Protein AF-A0A5N7BUP3-F1 (afdb_monomer)

Secondary structure (DSSP, 8-state):
-TTHHHHHHHHHHHHTS-GGGS--TT--S-SSTTHHHHHHHHHHHHHHHHHHHHHHHHHH-GGGHHHHHHHHHHHHHHHHHHHHHHTTSTTSHHHHHHHHHHHHHHHHHHHHHHHHHHHTTTPPPS-SS-HHHHHHHHHHHHHHHHTS---SSHHHHHHHHHHHHHHHHHHHHHSS-SS--------------------------------S---------SS--

Nearest PDB structures (foldseek):
  2pft-assembly1_A  TM=3.703E-01  e=2.394E+00  Mus musculus
  7mfd-assembly1_C  TM=3.164E-01  e=4.404E+00  Homo sapiens
  6mrt-assembly1_A  TM=2.745E-01  e=9.774E+00  Escherichia coli K-12
  5sv0-assembly2_J  TM=2.013E-01  e=7.731E+00  Escherichia coli DH1

Sequence (225 aa):
MLVELPYQECKSLWDKVPCQFHYSKQSRVPVRPNQPIISLIIHLEYFYTRIQVERIRCREMPEVMTDLLDSAMQIISAVTDYTKLREQEASIRKPYTWIFSFYAVPAAGVVATELHRCTLPNVLLPCSTPRCKIIRELSLLVSWFEGASPSTSDTYQVCVEATQAMTSLLDETLDYPLDGQITNGNGGARIEFPIRYSHGSGPNIQEKLPSVAGFEAREEFLDMA

Structure (mmCIF, N/CA/C/O backbone):
data_AF-A0A5N7BUP3-F1
#
_entry.id   AF-A0A5N7BUP3-F1
#
loop_
_atom_site.group_PDB
_atom_site.id
_atom_site.type_symbol
_atom_site.label_atom_id
_atom_site.label_alt_id
_atom_site.label_comp_id
_atom_site.label_asym_id
_atom_site.label_entity_id
_atom_site.label_seq_id
_atom_site.pdbx_PDB_ins_code
_atom_site.Cartn_x
_atom_site.Cartn_y
_atom_site.Cartn_z
_atom_site.occupancy
_atom_site.B_iso_or_equiv
_atom_site.auth_seq_id
_atom_site.auth_comp_id
_atom_site.auth_asym_id
_atom_site.auth_atom_id
_atom_site.pdbx_PDB_model_num
ATOM 1 N N . MET A 1 1 ? -21.249 14.920 -10.412 1.00 54.28 1 MET A N 1
ATOM 2 C CA . MET A 1 1 ? -21.374 14.527 -11.849 1.00 54.28 1 MET A CA 1
ATOM 3 C C . MET A 1 1 ? -20.104 14.816 -12.656 1.00 54.28 1 MET A C 1
ATOM 5 O O . MET A 1 1 ? -19.822 14.075 -13.587 1.00 54.28 1 MET A O 1
ATOM 9 N N . LEU A 1 2 ? -19.311 15.840 -12.305 1.00 62.50 2 LEU A N 1
ATOM 10 C CA . LEU A 1 2 ? -18.102 16.229 -13.053 1.00 62.50 2 LEU A CA 1
ATOM 11 C C . LEU A 1 2 ? -16.956 15.194 -13.012 1.00 62.50 2 LEU A C 1
ATOM 13 O O . LEU A 1 2 ? -16.098 15.215 -13.887 1.00 62.50 2 LEU A O 1
ATOM 17 N N . VAL A 1 3 ? -16.954 14.266 -12.048 1.00 70.56 3 VAL A N 1
ATOM 18 C CA . VAL A 1 3 ? -15.850 13.305 -11.833 1.00 70.56 3 VAL A CA 1
ATOM 19 C C . VAL A 1 3 ? -16.137 11.906 -12.411 1.00 70.56 3 VAL A C 1
ATOM 21 O O . VAL A 1 3 ? -15.260 11.047 -12.429 1.00 70.56 3 VAL A O 1
ATOM 24 N N . GLU A 1 4 ? -17.344 11.658 -12.928 1.00 77.56 4 GLU A N 1
ATOM 25 C CA . GLU A 1 4 ? -17.719 10.322 -13.420 1.00 77.56 4 GLU A CA 1
ATOM 26 C C . GLU A 1 4 ? -17.056 9.990 -14.767 1.00 77.56 4 GLU A C 1
ATOM 28 O O . GLU A 1 4 ? -16.607 8.866 -14.970 1.00 77.56 4 GLU A O 1
ATOM 33 N N . LEU A 1 5 ? -16.909 10.975 -15.661 1.00 79.94 5 LEU A N 1
ATOM 34 C CA . LEU A 1 5 ? -16.241 10.784 -16.956 1.00 79.94 5 LEU A CA 1
ATOM 35 C C . LEU A 1 5 ? -14.746 10.419 -16.804 1.00 79.94 5 LEU A C 1
ATOM 37 O O . LEU A 1 5 ? -14.362 9.366 -17.315 1.00 79.94 5 LEU A O 1
ATOM 41 N N . PRO A 1 6 ? -13.920 11.180 -16.048 1.00 81.06 6 PRO A N 1
ATOM 42 C CA . PRO A 1 6 ? -12.533 10.792 -15.772 1.00 81.06 6 PRO A CA 1
ATOM 43 C C . PRO A 1 6 ? -12.399 9.419 -15.104 1.00 81.06 6 PRO A C 1
ATOM 45 O O . PRO A 1 6 ? -11.434 8.698 -15.344 1.00 81.06 6 PRO A O 1
ATOM 48 N N . TYR A 1 7 ? -13.366 9.033 -14.267 1.00 83.25 7 TYR A N 1
ATOM 49 C CA . TYR A 1 7 ? -13.357 7.742 -13.583 1.00 83.25 7 TYR A CA 1
ATOM 50 C C . TYR A 1 7 ? -13.598 6.562 -14.526 1.00 83.25 7 TYR A C 1
ATOM 52 O O . TYR A 1 7 ? -12.873 5.567 -14.462 1.00 83.25 7 TYR A O 1
ATOM 60 N N . GLN A 1 8 ? -14.581 6.672 -15.422 1.00 86.69 8 GLN A N 1
ATOM 61 C CA . GLN A 1 8 ? -14.842 5.636 -16.423 1.00 86.69 8 GLN A CA 1
ATOM 62 C C . GLN A 1 8 ? -13.688 5.519 -17.421 1.00 86.69 8 GLN A C 1
ATOM 64 O O . GLN A 1 8 ? -13.272 4.410 -17.761 1.00 86.69 8 GLN A O 1
ATOM 69 N N . GLU A 1 9 ? -13.116 6.651 -17.837 1.00 86.06 9 GLU A N 1
ATOM 70 C CA . GLU A 1 9 ? -11.930 6.650 -18.687 1.00 86.06 9 GLU A CA 1
ATOM 71 C C . GLU A 1 9 ? -10.750 5.974 -17.982 1.00 86.06 9 GLU A C 1
ATOM 73 O O . GLU A 1 9 ? -10.168 5.048 -18.549 1.00 86.06 9 GLU A O 1
ATOM 78 N N . CYS A 1 10 ? -10.474 6.343 -16.725 1.00 86.00 10 CYS A N 1
ATOM 79 C CA . CYS A 1 10 ? -9.452 5.709 -15.896 1.00 86.00 10 CYS A CA 1
ATOM 80 C C . CYS A 1 10 ? -9.660 4.193 -15.816 1.00 86.00 10 CYS A C 1
ATOM 82 O O . CYS A 1 10 ? -8.727 3.445 -16.091 1.00 86.00 10 CYS A O 1
ATOM 84 N N . LYS A 1 11 ? -10.881 3.713 -15.544 1.00 86.44 11 LYS A N 1
ATOM 85 C CA . LYS A 1 11 ? -11.177 2.272 -15.536 1.00 86.44 11 LYS A CA 1
ATOM 86 C C . LYS A 1 11 ? -10.844 1.598 -16.868 1.00 86.44 11 LYS A C 1
ATOM 88 O O . LYS A 1 11 ? -10.190 0.559 -16.854 1.00 86.44 11 LYS A O 1
ATOM 93 N N . SER A 1 12 ? -11.208 2.224 -17.988 1.00 89.06 12 SER A N 1
ATOM 94 C CA . SER A 1 12 ? -10.957 1.686 -19.333 1.00 89.06 12 SER A CA 1
ATOM 95 C C . SER A 1 12 ? -9.474 1.613 -19.716 1.00 89.06 12 SER A C 1
ATOM 97 O O . SER A 1 12 ? -9.118 0.872 -20.632 1.00 89.06 12 SER A O 1
ATOM 99 N N . LEU A 1 13 ? -8.595 2.380 -19.055 1.00 87.56 13 LEU A N 1
ATOM 100 C CA . LEU A 1 13 ? -7.162 2.375 -19.368 1.00 87.56 13 LEU A CA 1
ATOM 101 C C . LEU A 1 13 ? -6.537 1.004 -19.130 1.00 87.56 13 LEU A C 1
ATOM 103 O O . LEU A 1 13 ? -5.685 0.593 -19.913 1.00 87.56 13 LEU A O 1
ATOM 107 N N . TRP A 1 14 ? -6.978 0.284 -18.096 1.00 88.69 14 TRP A N 1
ATOM 108 C CA . TRP A 1 14 ? -6.430 -1.036 -17.790 1.00 88.69 14 TRP A CA 1
ATOM 109 C C . TRP A 1 14 ? -6.709 -2.048 -18.897 1.00 88.69 14 TRP A C 1
ATOM 111 O O . TRP A 1 14 ? -5.821 -2.805 -19.266 1.00 88.69 14 TRP A O 1
ATOM 121 N N . ASP A 1 15 ? -7.894 -1.996 -19.506 1.00 88.81 15 ASP A N 1
ATOM 122 C CA . ASP A 1 15 ? -8.266 -2.896 -20.605 1.00 88.81 15 ASP A CA 1
ATOM 123 C C . ASP A 1 15 ? -7.434 -2.656 -21.876 1.00 88.81 15 ASP A C 1
ATOM 125 O O . ASP A 1 15 ? -7.343 -3.527 -22.743 1.00 88.81 15 ASP A O 1
ATOM 129 N N . LYS A 1 16 ? -6.809 -1.477 -21.994 1.00 89.25 16 LYS A N 1
ATOM 130 C CA . LYS A 1 16 ? -5.897 -1.129 -23.093 1.00 89.25 16 LYS A CA 1
ATOM 131 C C . LYS A 1 16 ? -4.463 -1.599 -22.834 1.00 89.25 16 LYS A C 1
ATOM 133 O O . LYS A 1 16 ? -3.658 -1.604 -23.767 1.00 89.25 16 LYS A O 1
ATOM 138 N N . VAL A 1 17 ? -4.122 -1.979 -21.600 1.00 86.00 17 VAL A N 1
ATOM 139 C CA . VAL A 1 17 ? -2.793 -2.499 -21.268 1.00 86.00 17 VAL A CA 1
ATOM 140 C C . VAL A 1 17 ? -2.662 -3.916 -21.842 1.00 86.00 17 VAL A C 1
ATOM 142 O O . VAL A 1 17 ? -3.522 -4.767 -21.615 1.00 86.00 17 VAL A O 1
ATOM 145 N N . PRO A 1 18 ? -1.592 -4.222 -22.597 1.00 86.00 18 PRO A N 1
ATOM 146 C CA . PRO A 1 18 ? -1.382 -5.574 -23.098 1.00 86.00 18 PRO A CA 1
ATOM 147 C C . PRO A 1 18 ? -1.263 -6.591 -21.956 1.00 86.00 18 PRO A C 1
ATOM 149 O O . PRO A 1 18 ? -0.561 -6.355 -20.971 1.00 86.00 18 PRO A O 1
ATOM 152 N N . CYS A 1 19 ? -1.877 -7.767 -22.115 1.00 83.88 19 CYS A N 1
ATOM 153 C CA . CYS A 1 19 ? -1.964 -8.771 -21.051 1.00 83.88 19 CYS A CA 1
ATOM 154 C C . CYS A 1 19 ? -0.597 -9.248 -20.525 1.00 83.88 19 CYS A C 1
ATOM 156 O O . CYS A 1 19 ? -0.501 -9.643 -19.365 1.00 83.88 19 CYS A O 1
ATOM 158 N N . GLN A 1 20 ? 0.477 -9.164 -21.323 1.00 80.81 20 GLN A N 1
ATOM 159 C CA . GLN A 1 20 ? 1.838 -9.478 -20.871 1.00 80.81 20 GLN A CA 1
ATOM 160 C C . GLN A 1 20 ? 2.387 -8.524 -19.794 1.00 80.81 20 GLN A C 1
ATOM 162 O O . GLN A 1 20 ? 3.392 -8.845 -19.159 1.00 80.81 20 GLN A O 1
ATOM 167 N N . PHE A 1 21 ? 1.761 -7.360 -19.605 1.00 81.75 21 PHE A N 1
ATOM 168 C CA . PHE A 1 21 ? 2.106 -6.373 -18.579 1.00 81.75 21 PHE A CA 1
ATOM 169 C C . PHE A 1 21 ? 1.135 -6.375 -17.397 1.00 81.75 21 PHE A C 1
ATOM 171 O O . PHE A 1 21 ? 1.338 -5.633 -16.437 1.00 81.75 21 PHE A O 1
ATOM 178 N N . HIS A 1 22 ? 0.101 -7.219 -17.424 1.00 85.88 22 HIS A N 1
ATOM 179 C CA . HIS A 1 22 ? -0.757 -7.395 -16.263 1.00 85.88 22 HIS A CA 1
ATOM 180 C C . HIS A 1 22 ? 0.023 -8.109 -15.164 1.00 85.88 22 HIS A C 1
ATOM 182 O O . HIS A 1 22 ? 0.438 -9.262 -15.308 1.00 85.88 22 HIS A O 1
ATOM 188 N N . TYR A 1 23 ? 0.213 -7.412 -14.047 1.00 84.75 23 TYR A N 1
ATOM 189 C CA . TYR A 1 23 ? 0.851 -7.983 -12.874 1.00 84.75 23 TYR A CA 1
ATOM 190 C C . TYR A 1 23 ? 0.078 -9.217 -12.383 1.00 84.75 23 TYR A C 1
ATOM 192 O O . TYR A 1 23 ? -1.136 -9.174 -12.178 1.00 84.75 23 TYR A O 1
ATOM 200 N N . SER A 1 24 ? 0.790 -10.328 -12.190 1.00 79.75 24 SER A N 1
ATOM 201 C CA . SER A 1 24 ? 0.237 -11.577 -11.670 1.00 79.75 24 SER A CA 1
ATOM 202 C C . SER A 1 24 ? 1.164 -12.166 -10.618 1.00 79.75 24 SER A C 1
ATOM 204 O O . SER A 1 24 ? 2.354 -12.372 -10.866 1.00 79.75 24 SER A O 1
ATOM 206 N N . LYS A 1 25 ? 0.584 -12.518 -9.465 1.00 68.56 25 LYS A N 1
ATOM 207 C CA . LYS A 1 25 ? 1.272 -13.150 -8.326 1.00 68.56 25 LYS A CA 1
ATOM 208 C C . LYS A 1 25 ? 1.952 -14.474 -8.698 1.00 68.56 25 LYS A C 1
ATOM 210 O O . LYS A 1 25 ? 2.895 -14.891 -8.040 1.00 68.56 25 LYS A O 1
ATOM 215 N N . GLN A 1 26 ? 1.453 -15.145 -9.739 1.00 57.22 26 GLN A N 1
ATOM 216 C CA . GLN A 1 26 ? 1.858 -16.491 -10.157 1.00 57.22 26 GLN A CA 1
ATOM 217 C C . GLN A 1 26 ? 2.586 -16.504 -11.504 1.00 57.22 26 GLN A C 1
ATOM 219 O O . GLN A 1 26 ? 2.552 -17.518 -12.206 1.00 57.22 26 GLN A O 1
ATOM 224 N N . SER A 1 27 ? 3.194 -15.391 -11.932 1.00 53.56 27 SER A N 1
ATOM 225 C CA . SER A 1 27 ? 3.808 -15.384 -13.259 1.00 53.56 27 SER A CA 1
ATOM 226 C C . SER A 1 27 ? 4.913 -16.446 -13.344 1.00 53.56 27 SER A C 1
ATOM 228 O O . SER A 1 27 ? 5.902 -16.424 -12.611 1.00 53.56 27 SER A O 1
ATOM 230 N N . ARG A 1 28 ? 4.649 -17.417 -14.225 1.00 54.75 28 ARG A N 1
ATOM 231 C CA . ARG A 1 28 ? 5.545 -18.458 -14.732 1.00 54.75 28 ARG A CA 1
ATOM 232 C C . ARG A 1 28 ? 6.924 -17.870 -15.017 1.00 54.75 28 ARG A C 1
ATOM 234 O O . ARG A 1 28 ? 7.005 -16.681 -15.315 1.00 54.75 28 ARG A O 1
ATOM 241 N N . VAL A 1 29 ? 7.956 -18.724 -14.977 1.00 57.88 29 VAL A N 1
ATOM 242 C CA . VAL A 1 29 ? 9.361 -18.404 -15.305 1.00 57.88 29 VAL A CA 1
ATOM 243 C C . VAL A 1 29 ? 9.41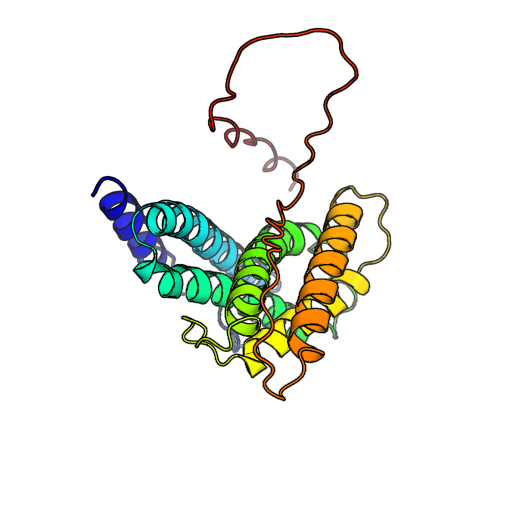8 -17.228 -16.286 1.00 57.88 29 VAL A C 1
ATOM 245 O O . VAL A 1 29 ? 8.967 -17.374 -17.428 1.00 57.88 29 VAL A O 1
ATOM 248 N N . PRO A 1 30 ? 9.848 -16.041 -15.828 1.00 59.75 30 PRO A N 1
ATOM 249 C CA . PRO A 1 30 ? 9.680 -14.837 -16.611 1.00 59.75 30 PRO A CA 1
ATOM 250 C C . PRO A 1 30 ? 10.508 -14.955 -17.888 1.00 59.75 30 PRO A C 1
ATOM 252 O O . PRO A 1 30 ? 11.684 -15.305 -17.848 1.00 59.75 30 PRO A O 1
ATOM 255 N N . VAL A 1 31 ? 9.896 -14.629 -19.031 1.00 61.47 31 VAL A N 1
ATOM 256 C CA . VAL A 1 31 ? 10.575 -14.653 -20.341 1.00 61.47 31 VAL A CA 1
ATOM 257 C C . VAL A 1 31 ? 11.788 -13.713 -20.343 1.00 61.47 31 VAL A C 1
ATOM 259 O O . VAL A 1 31 ? 12.757 -13.946 -21.060 1.00 61.47 31 VAL A O 1
ATOM 262 N N . ARG A 1 32 ? 11.748 -12.653 -19.519 1.00 68.62 32 ARG A N 1
ATOM 263 C CA . ARG A 1 32 ? 12.854 -11.715 -19.298 1.00 68.62 32 ARG A CA 1
ATOM 264 C C . ARG A 1 32 ? 13.023 -11.385 -17.810 1.00 68.62 32 ARG A C 1
ATOM 266 O O . ARG A 1 32 ? 12.006 -11.156 -17.154 1.00 68.62 32 ARG A O 1
ATOM 273 N N . PRO A 1 33 ? 14.261 -11.241 -17.295 1.00 70.81 33 PRO A N 1
ATOM 274 C CA . PRO A 1 33 ? 14.526 -10.972 -15.874 1.00 70.81 33 PRO A CA 1
ATOM 275 C C . PRO A 1 33 ? 13.771 -9.761 -15.297 1.00 70.81 33 PRO A C 1
ATOM 277 O O . PRO A 1 33 ? 13.290 -9.811 -14.168 1.00 70.81 33 PRO A O 1
ATOM 280 N N . ASN A 1 34 ? 13.593 -8.705 -16.102 1.00 76.50 34 ASN A N 1
ATOM 281 C CA . ASN A 1 34 ? 12.978 -7.439 -15.677 1.00 76.50 34 ASN A CA 1
ATOM 282 C C . ASN A 1 34 ? 11.457 -7.377 -15.911 1.00 76.50 34 ASN A C 1
ATOM 284 O O . ASN A 1 34 ? 10.810 -6.410 -15.516 1.00 76.50 34 ASN A O 1
ATOM 288 N N . GLN A 1 35 ? 10.855 -8.387 -16.546 1.00 80.12 35 GLN A N 1
ATOM 289 C CA . GLN A 1 35 ? 9.415 -8.378 -16.835 1.00 80.12 35 GLN A CA 1
ATOM 290 C C . GLN A 1 35 ? 8.543 -8.226 -15.569 1.00 80.12 35 GLN A C 1
ATOM 292 O O . GLN A 1 35 ? 7.570 -7.466 -15.622 1.00 80.12 35 GLN A O 1
ATOM 297 N N . PRO A 1 36 ? 8.866 -8.873 -14.425 1.00 82.25 36 PRO A N 1
ATOM 298 C CA . PRO A 1 36 ? 8.054 -8.749 -13.216 1.00 82.25 36 PRO A CA 1
ATOM 299 C C . PRO A 1 36 ? 8.027 -7.330 -12.637 1.00 82.25 36 PRO A C 1
ATOM 301 O O . PRO A 1 36 ? 6.958 -6.869 -12.246 1.00 82.25 36 PRO A O 1
ATOM 304 N N . ILE A 1 37 ? 9.166 -6.623 -12.614 1.00 84.31 37 ILE A N 1
ATOM 305 C CA . ILE A 1 37 ? 9.226 -5.254 -12.077 1.00 84.31 37 ILE A CA 1
ATOM 306 C C . ILE A 1 37 ? 8.518 -4.258 -12.997 1.00 84.31 37 ILE A C 1
ATOM 308 O O . ILE A 1 37 ? 7.786 -3.406 -12.513 1.00 84.31 37 ILE A O 1
ATOM 312 N N . ILE A 1 38 ? 8.650 -4.409 -14.319 1.00 87.81 38 ILE A N 1
ATOM 313 C CA . ILE A 1 38 ? 7.946 -3.555 -15.290 1.00 87.81 38 ILE A CA 1
ATOM 314 C C . ILE A 1 38 ? 6.429 -3.723 -15.144 1.00 87.81 38 ILE A C 1
ATOM 316 O O . ILE A 1 38 ? 5.700 -2.740 -15.055 1.00 87.81 38 ILE A O 1
ATOM 320 N N . SER A 1 39 ? 5.957 -4.971 -15.067 1.00 88.75 39 SER A N 1
ATOM 321 C CA . SER A 1 39 ? 4.526 -5.266 -14.901 1.00 88.75 39 SER A CA 1
ATOM 322 C C . SER A 1 39 ? 3.998 -4.746 -13.562 1.00 88.75 39 SER A C 1
ATOM 324 O O . SER A 1 39 ? 2.877 -4.248 -13.493 1.00 88.75 39 SER A O 1
ATOM 326 N N . LEU A 1 40 ? 4.814 -4.819 -12.503 1.00 90.12 40 LEU A N 1
ATOM 327 C CA . LEU A 1 40 ? 4.483 -4.224 -11.214 1.00 90.12 40 LEU A CA 1
ATOM 328 C C . LEU A 1 40 ? 4.353 -2.703 -11.325 1.00 90.12 40 LEU A C 1
ATOM 330 O O . LEU A 1 40 ? 3.323 -2.180 -10.935 1.00 90.12 40 LEU A O 1
ATOM 334 N N . ILE A 1 41 ? 5.337 -1.996 -11.887 1.00 90.81 41 ILE A N 1
ATOM 335 C CA . ILE A 1 41 ? 5.297 -0.528 -12.004 1.00 90.81 41 ILE A CA 1
ATOM 336 C C . ILE A 1 41 ? 4.055 -0.070 -12.780 1.00 90.81 41 ILE A C 1
ATOM 338 O O . ILE A 1 41 ? 3.352 0.819 -12.314 1.00 90.81 41 ILE A O 1
ATOM 342 N N . ILE A 1 42 ? 3.726 -0.718 -13.902 1.00 92.12 42 ILE A N 1
ATOM 343 C CA . ILE A 1 42 ? 2.514 -0.402 -14.683 1.00 92.12 42 ILE A CA 1
ATOM 344 C C . ILE A 1 42 ? 1.246 -0.594 -13.838 1.00 92.12 42 ILE A C 1
ATOM 346 O O . ILE A 1 42 ? 0.332 0.228 -13.877 1.00 92.12 42 ILE A O 1
ATOM 350 N N . HIS A 1 43 ? 1.192 -1.668 -13.049 1.00 92.94 43 HIS A N 1
ATOM 351 C CA . HIS A 1 43 ? 0.082 -1.928 -12.138 1.00 92.94 43 HIS A CA 1
ATOM 352 C C . HIS A 1 43 ? -0.023 -0.865 -11.036 1.00 92.94 43 HIS A C 1
ATOM 354 O O . HIS A 1 43 ? -1.120 -0.385 -10.751 1.00 92.94 43 HIS A O 1
ATOM 360 N N . LEU A 1 44 ? 1.108 -0.473 -10.443 1.00 94.06 44 LEU A N 1
ATOM 361 C CA . LEU A 1 44 ? 1.165 0.562 -9.413 1.00 94.06 44 LEU A CA 1
ATOM 362 C C . LEU A 1 44 ? 0.715 1.918 -9.958 1.00 94.06 44 LEU A C 1
ATOM 364 O O . LEU A 1 44 ? -0.129 2.555 -9.339 1.00 94.06 44 LEU A O 1
ATOM 368 N N . GLU A 1 45 ? 1.201 2.317 -11.132 1.00 93.06 45 GLU A N 1
ATOM 369 C CA . GLU A 1 45 ? 0.842 3.584 -11.777 1.00 93.06 45 GLU A CA 1
ATOM 370 C C . GLU A 1 45 ? -0.661 3.667 -12.073 1.00 93.06 45 GLU A C 1
ATOM 372 O O . GLU A 1 45 ? -1.321 4.668 -11.773 1.00 93.06 45 GLU A O 1
ATOM 377 N N . TYR A 1 46 ? -1.230 2.575 -12.593 1.00 93.62 46 TYR A N 1
ATOM 378 C CA . TYR A 1 46 ? -2.661 2.481 -12.861 1.00 93.62 46 TYR A CA 1
ATOM 379 C C . TYR A 1 46 ? -3.492 2.651 -11.584 1.00 93.62 46 TYR A C 1
ATOM 381 O O . TYR A 1 46 ? -4.373 3.514 -11.519 1.00 93.62 46 TYR A O 1
ATOM 389 N N . PHE A 1 47 ? -3.214 1.850 -10.550 1.00 93.94 47 PHE A N 1
ATOM 390 C CA . PHE A 1 47 ? -3.985 1.919 -9.311 1.00 93.94 47 PHE A CA 1
ATOM 391 C C . PHE A 1 47 ? -3.742 3.219 -8.548 1.00 93.94 47 PHE A C 1
ATOM 393 O O . PHE A 1 47 ? -4.660 3.720 -7.905 1.00 93.94 47 PHE A O 1
ATOM 400 N N . TYR A 1 48 ? -2.552 3.809 -8.649 1.00 92.69 48 TYR A N 1
ATOM 401 C CA . TYR A 1 48 ? -2.258 5.095 -8.031 1.00 92.69 48 TYR A CA 1
ATOM 402 C C . TYR A 1 48 ? -3.070 6.214 -8.676 1.00 92.69 48 TYR A C 1
ATOM 404 O O . TYR A 1 48 ? -3.748 6.962 -7.972 1.00 92.69 48 TYR A O 1
ATOM 412 N N . THR A 1 49 ? -3.097 6.267 -10.010 1.00 92.19 49 THR A N 1
ATOM 413 C CA . THR A 1 49 ? -3.977 7.174 -10.763 1.00 92.19 49 THR A CA 1
ATOM 414 C C . THR A 1 49 ? -5.431 6.997 -10.330 1.00 92.19 49 THR A C 1
ATOM 416 O O . THR A 1 49 ? -6.131 7.968 -10.031 1.00 92.19 49 THR A O 1
ATOM 419 N N . ARG A 1 50 ? -5.877 5.743 -10.217 1.00 91.06 50 ARG A N 1
ATOM 420 C CA . ARG A 1 50 ? -7.239 5.411 -9.804 1.00 91.06 50 ARG A CA 1
ATOM 421 C C . ARG A 1 50 ? -7.563 5.887 -8.383 1.00 91.06 50 ARG A C 1
ATOM 423 O O . ARG A 1 50 ? -8.612 6.495 -8.192 1.00 91.06 50 ARG A O 1
ATOM 430 N N . ILE A 1 51 ? -6.650 5.713 -7.426 1.00 90.94 51 ILE A N 1
ATOM 431 C CA . ILE A 1 51 ? -6.770 6.235 -6.053 1.00 90.94 51 ILE A CA 1
ATOM 432 C C . ILE A 1 51 ? -6.938 7.757 -6.054 1.00 90.94 51 ILE A C 1
ATOM 434 O O . ILE A 1 51 ? -7.748 8.274 -5.285 1.00 90.94 51 ILE A O 1
ATOM 438 N N . GLN A 1 52 ? -6.215 8.491 -6.907 1.00 90.00 52 GLN A N 1
ATOM 439 C CA . GLN A 1 52 ? -6.366 9.949 -6.983 1.00 90.00 52 GLN A CA 1
ATOM 440 C C . GLN A 1 52 ? -7.764 10.349 -7.465 1.00 90.00 52 GLN A C 1
ATOM 442 O O . GLN A 1 52 ? -8.405 11.207 -6.854 1.00 90.00 52 GLN A O 1
ATOM 447 N N . VAL A 1 53 ? -8.275 9.694 -8.511 1.00 90.25 53 VAL A N 1
ATOM 448 C CA . VAL A 1 53 ? -9.631 9.955 -9.022 1.00 90.25 53 VAL A CA 1
ATOM 449 C C . VAL A 1 53 ? -10.696 9.557 -7.994 1.00 90.25 53 VAL A C 1
ATOM 451 O O . VAL A 1 53 ? -11.623 10.324 -7.733 1.00 90.25 53 VAL A O 1
ATOM 454 N N . GLU A 1 54 ? -10.555 8.396 -7.353 1.00 89.62 54 GLU A N 1
ATOM 455 C CA . GLU A 1 54 ? -11.477 7.917 -6.317 1.00 89.62 54 GLU A CA 1
ATOM 456 C C . GLU A 1 54 ? -11.473 8.828 -5.085 1.00 89.62 54 GLU A C 1
ATOM 458 O O . GLU A 1 54 ? -12.539 9.145 -4.566 1.00 89.62 54 GLU A O 1
ATOM 463 N N . ARG A 1 55 ? -10.318 9.368 -4.675 1.00 86.94 55 ARG A N 1
ATOM 464 C CA . ARG A 1 55 ? -10.234 10.378 -3.607 1.00 86.94 55 ARG A CA 1
ATOM 465 C C . ARG A 1 55 ? -11.030 11.638 -3.919 1.00 86.94 55 ARG A C 1
ATOM 467 O O . ARG A 1 55 ? -11.646 12.195 -3.012 1.00 86.94 55 ARG A O 1
ATOM 474 N N . ILE A 1 56 ? -11.009 12.102 -5.168 1.00 88.56 56 ILE A N 1
ATOM 475 C CA . ILE A 1 56 ? -11.805 13.262 -5.587 1.00 88.56 56 ILE A CA 1
ATOM 476 C C . ILE A 1 56 ? -13.299 12.916 -5.502 1.00 88.56 56 ILE A C 1
ATOM 478 O O .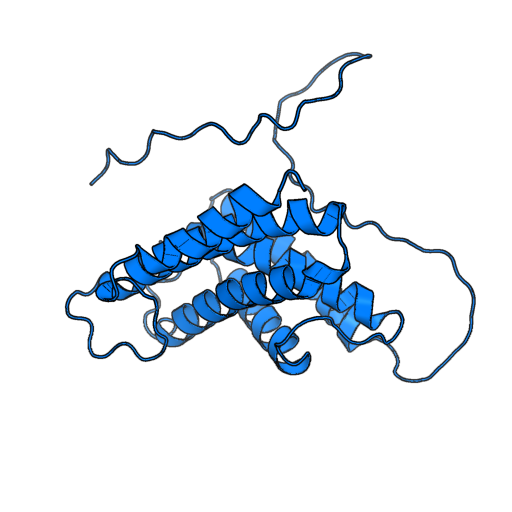 ILE A 1 56 ? -14.065 13.704 -4.952 1.00 88.56 56 ILE A O 1
ATOM 482 N N . ARG A 1 57 ? -13.704 11.718 -5.945 1.00 85.81 57 ARG A N 1
ATOM 483 C CA . ARG A 1 57 ? -15.100 11.242 -5.859 1.00 85.81 57 ARG A CA 1
ATOM 484 C C . ARG A 1 57 ? -15.585 11.091 -4.418 1.00 85.81 57 ARG A C 1
ATOM 486 O O . ARG A 1 57 ? -16.678 11.552 -4.109 1.00 85.81 57 ARG A O 1
ATOM 493 N N . CYS A 1 58 ? -14.766 10.541 -3.520 1.00 86.75 58 CYS A N 1
ATOM 494 C CA . CYS A 1 58 ? -15.113 10.364 -2.105 1.00 86.75 58 CYS A CA 1
ATOM 495 C C . CYS A 1 58 ? -15.425 11.684 -1.384 1.00 86.75 58 CYS A C 1
ATOM 497 O O . CYS A 1 58 ? -16.125 11.669 -0.375 1.00 86.75 58 CYS A O 1
ATOM 499 N N . ARG A 1 59 ? -14.921 12.828 -1.876 1.00 83.81 59 ARG A N 1
ATOM 500 C CA . ARG A 1 59 ? -15.266 14.149 -1.316 1.00 83.81 59 ARG A CA 1
ATOM 501 C C . ARG A 1 59 ? -16.719 14.534 -1.585 1.00 83.81 59 ARG A C 1
ATOM 503 O O . ARG A 1 59 ? -17.300 15.253 -0.781 1.00 83.81 59 ARG A O 1
ATOM 510 N N . GLU A 1 60 ? -17.278 14.083 -2.706 1.00 81.94 60 GLU A N 1
ATOM 511 C CA . GLU A 1 60 ? -18.675 14.323 -3.083 1.00 81.94 60 GLU A CA 1
ATOM 512 C C . GLU A 1 60 ? -19.595 13.194 -2.590 1.00 81.94 60 GLU A C 1
ATOM 514 O O . GLU A 1 60 ? -20.746 13.449 -2.250 1.00 81.94 60 GLU A O 1
ATOM 519 N N . MET A 1 61 ? -19.083 11.959 -2.558 1.00 83.81 61 MET A N 1
ATOM 520 C CA . MET A 1 61 ? -19.851 10.722 -2.392 1.00 83.81 61 MET A CA 1
ATOM 521 C C . MET A 1 61 ? -19.109 9.748 -1.457 1.00 83.81 61 MET A C 1
ATOM 523 O O . MET A 1 61 ? -18.343 8.908 -1.935 1.00 83.81 61 MET A O 1
ATOM 527 N N . PRO A 1 62 ? -19.276 9.837 -0.124 1.00 79.88 62 PRO A N 1
ATOM 528 C CA . PRO A 1 62 ? -18.589 8.959 0.832 1.00 79.88 62 PRO A CA 1
ATOM 529 C C . PRO A 1 62 ? -18.846 7.457 0.618 1.00 79.88 62 PRO A C 1
ATOM 531 O O . PRO A 1 62 ? -18.026 6.626 1.002 1.00 79.88 62 PRO A O 1
ATOM 534 N N . GLU A 1 63 ? -19.956 7.091 -0.023 1.00 82.19 63 GLU A N 1
ATOM 535 C CA . GLU A 1 63 ? -20.333 5.719 -0.371 1.00 82.19 63 GLU A CA 1
ATOM 536 C C . GLU A 1 63 ? -19.340 5.020 -1.314 1.00 82.19 63 GLU A C 1
ATOM 538 O O . GLU A 1 63 ? -19.272 3.790 -1.329 1.00 82.19 63 GLU A O 1
ATOM 543 N N . VAL A 1 64 ? -18.523 5.779 -2.055 1.00 85.12 64 VAL A N 1
ATOM 544 C CA . VAL A 1 64 ? -17.491 5.226 -2.950 1.00 85.12 64 VAL A CA 1
ATOM 545 C C . VAL A 1 64 ? -16.168 4.922 -2.233 1.00 85.12 64 VAL A C 1
ATOM 547 O O . VAL A 1 64 ? -15.208 4.501 -2.875 1.00 85.12 64 VAL A O 1
ATOM 550 N N . MET A 1 65 ? -16.110 5.077 -0.901 1.00 90.12 65 MET A N 1
ATOM 551 C CA . MET A 1 65 ? -14.933 4.733 -0.087 1.00 90.12 65 MET A CA 1
ATOM 552 C C . MET A 1 65 ? -14.473 3.288 -0.313 1.00 90.12 65 MET A C 1
ATOM 554 O O . MET A 1 65 ? -13.274 3.023 -0.312 1.00 90.12 65 MET A O 1
ATOM 558 N N . THR A 1 66 ? -15.406 2.371 -0.576 1.00 92.75 66 THR A N 1
ATOM 559 C CA . THR A 1 66 ? -15.080 0.970 -0.870 1.00 92.75 66 THR A CA 1
ATOM 560 C C . THR A 1 66 ? -14.188 0.815 -2.090 1.00 92.75 66 THR A C 1
ATOM 562 O O . THR A 1 66 ? -13.188 0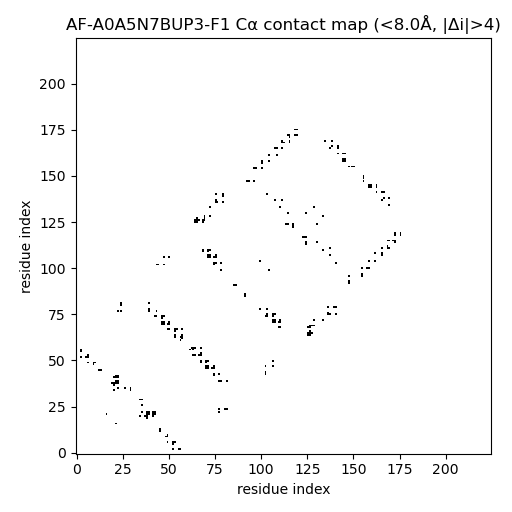.105 -2.021 1.00 92.75 66 THR A O 1
ATOM 565 N N . ASP A 1 67 ? -14.486 1.540 -3.170 1.00 91.12 67 ASP A N 1
ATOM 566 C CA . ASP A 1 67 ? -13.671 1.504 -4.383 1.00 91.12 67 ASP A CA 1
ATOM 567 C C . ASP A 1 67 ? -12.249 2.012 -4.096 1.00 91.12 67 ASP A C 1
ATOM 569 O O . ASP A 1 67 ? -11.274 1.394 -4.523 1.00 91.12 67 ASP A O 1
ATOM 573 N N . LEU A 1 68 ? -12.141 3.094 -3.313 1.00 93.19 68 LEU A N 1
ATOM 574 C CA . LEU A 1 68 ? -10.869 3.693 -2.911 1.00 93.19 68 LEU A CA 1
ATOM 575 C C . LEU A 1 68 ? -10.016 2.734 -2.068 1.00 93.19 68 LEU A C 1
ATOM 577 O O . LEU A 1 6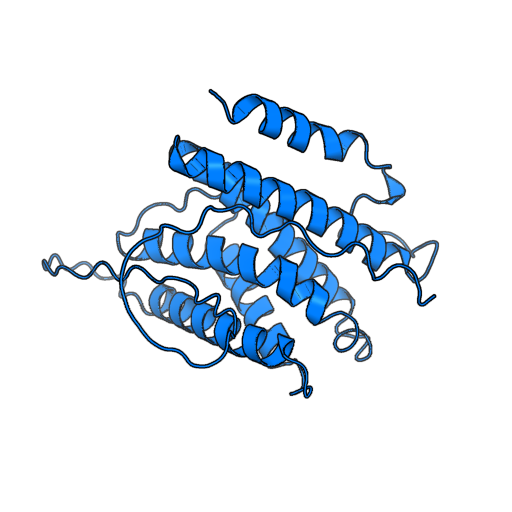8 ? -8.821 2.570 -2.334 1.00 93.19 68 LEU A O 1
ATOM 581 N N . LEU A 1 69 ? -10.611 2.106 -1.049 1.00 94.50 69 LEU A N 1
ATOM 582 C CA . LEU A 1 69 ? -9.902 1.155 -0.191 1.00 94.50 69 LEU A CA 1
ATOM 583 C C . LEU A 1 69 ? -9.491 -0.098 -0.961 1.00 94.50 69 LEU A C 1
ATOM 585 O O . LEU A 1 69 ? -8.375 -0.584 -0.777 1.00 94.50 69 LEU A O 1
ATOM 589 N N . ASP A 1 70 ? -10.349 -0.596 -1.850 1.00 94.88 70 ASP A N 1
ATOM 590 C CA . ASP A 1 70 ? -10.035 -1.759 -2.673 1.00 94.88 70 ASP A CA 1
ATOM 591 C C . ASP A 1 70 ? -8.881 -1.453 -3.641 1.00 94.88 70 ASP A C 1
ATOM 593 O O . ASP A 1 70 ? -7.935 -2.238 -3.723 1.00 94.88 70 ASP A O 1
ATOM 597 N N . SER A 1 71 ? -8.871 -0.286 -4.295 1.00 94.75 71 SER A N 1
ATOM 598 C CA . SER A 1 71 ? -7.745 0.158 -5.132 1.00 94.75 71 SER A CA 1
ATOM 599 C C . SER A 1 71 ? -6.443 0.308 -4.336 1.00 94.75 71 SER A C 1
ATOM 601 O O . SER A 1 71 ? -5.383 -0.132 -4.788 1.00 94.75 71 SER A O 1
ATOM 603 N N . ALA A 1 72 ? -6.501 0.875 -3.128 1.00 94.75 72 ALA A N 1
ATOM 604 C CA . ALA A 1 72 ? -5.336 0.982 -2.250 1.00 94.75 72 ALA A CA 1
ATOM 605 C C . ALA A 1 72 ? -4.806 -0.396 -1.822 1.00 94.75 72 ALA A C 1
ATOM 607 O O . ALA A 1 72 ? -3.595 -0.636 -1.840 1.00 94.75 72 ALA A O 1
ATOM 608 N N . MET A 1 73 ? -5.698 -1.345 -1.531 1.00 95.88 73 MET A N 1
ATOM 609 C CA . MET A 1 73 ? -5.315 -2.718 -1.211 1.00 95.88 73 MET A CA 1
ATOM 610 C C . MET A 1 73 ? -4.698 -3.471 -2.393 1.00 95.88 73 MET A C 1
ATOM 612 O O . MET A 1 73 ? -3.878 -4.365 -2.161 1.00 95.88 73 MET A O 1
ATOM 616 N N . GLN A 1 74 ? -5.028 -3.115 -3.638 1.00 95.81 74 GLN A N 1
ATOM 617 C CA . GLN A 1 74 ? -4.373 -3.673 -4.825 1.00 95.81 74 GLN A CA 1
ATOM 618 C C . GLN A 1 74 ? -2.898 -3.258 -4.901 1.00 95.81 74 GLN A C 1
ATOM 620 O O . GLN A 1 74 ? -2.046 -4.119 -5.119 1.00 95.81 74 GLN A O 1
ATOM 625 N N . ILE A 1 75 ? -2.580 -1.988 -4.617 1.00 95.19 75 ILE A N 1
ATOM 626 C CA . ILE A 1 75 ? -1.189 -1.511 -4.506 1.00 95.19 75 ILE A CA 1
ATOM 627 C C . ILE A 1 75 ? -0.453 -2.246 -3.390 1.00 95.19 75 ILE A C 1
ATOM 629 O O . ILE A 1 75 ? 0.599 -2.836 -3.633 1.00 95.19 75 ILE A O 1
ATOM 633 N N . ILE A 1 76 ? -1.019 -2.234 -2.178 1.00 94.44 76 ILE A N 1
ATOM 634 C CA . ILE A 1 76 ? -0.397 -2.841 -0.996 1.00 94.44 76 ILE A CA 1
ATOM 635 C C . ILE A 1 76 ? -0.104 -4.318 -1.263 1.00 94.44 76 ILE A C 1
ATOM 637 O O . ILE A 1 76 ? 1.035 -4.744 -1.107 1.00 94.44 76 ILE A O 1
ATOM 641 N N . SER A 1 77 ? -1.096 -5.070 -1.752 1.00 93.50 77 SER A N 1
ATOM 642 C CA . SER A 1 77 ? -0.946 -6.498 -2.052 1.00 93.50 77 SER A CA 1
ATOM 643 C C . SER A 1 77 ? 0.107 -6.763 -3.131 1.00 93.50 77 SER A C 1
ATOM 645 O O . SER A 1 77 ? 0.860 -7.724 -3.032 1.00 93.50 77 SER A O 1
ATOM 647 N N . ALA A 1 78 ? 0.163 -5.944 -4.186 1.00 92.38 78 ALA A N 1
ATOM 648 C CA . ALA A 1 78 ? 1.128 -6.136 -5.265 1.00 92.38 78 ALA A CA 1
ATOM 649 C C . ALA A 1 78 ? 2.568 -5.874 -4.797 1.00 92.38 78 ALA A C 1
ATOM 651 O O . ALA A 1 78 ? 3.480 -6.632 -5.137 1.00 92.38 78 ALA A O 1
ATOM 652 N N . VAL A 1 79 ? 2.771 -4.834 -3.983 1.00 91.12 79 VAL A N 1
ATOM 653 C CA . VAL A 1 79 ? 4.080 -4.536 -3.389 1.00 91.12 79 VAL A CA 1
ATOM 654 C C . VAL A 1 79 ? 4.487 -5.643 -2.425 1.00 91.12 79 VAL A C 1
ATOM 656 O O . VAL A 1 79 ? 5.583 -6.178 -2.562 1.00 91.12 79 VAL A O 1
ATOM 659 N N . THR A 1 80 ? 3.613 -6.045 -1.500 1.00 89.62 80 THR A N 1
ATOM 660 C CA . THR A 1 80 ? 3.934 -7.088 -0.519 1.00 89.62 80 THR A CA 1
ATOM 661 C C . THR A 1 80 ? 4.184 -8.449 -1.159 1.00 89.62 80 THR A C 1
ATOM 663 O O . THR A 1 80 ? 5.063 -9.187 -0.722 1.00 89.62 80 THR A O 1
ATOM 666 N N . ASP A 1 81 ? 3.459 -8.805 -2.216 1.00 88.56 81 ASP A N 1
ATOM 667 C CA . ASP A 1 81 ? 3.706 -10.051 -2.940 1.00 88.56 81 ASP A CA 1
ATOM 668 C C . ASP A 1 81 ? 5.028 -10.013 -3.711 1.00 88.56 81 ASP A C 1
ATOM 670 O O . ASP A 1 81 ? 5.771 -10.999 -3.726 1.00 88.56 81 ASP A O 1
ATOM 674 N N . TYR A 1 82 ? 5.362 -8.869 -4.314 1.00 84.75 82 TYR A N 1
ATOM 675 C CA . TYR A 1 82 ? 6.643 -8.699 -4.989 1.00 84.75 82 TYR A CA 1
ATOM 676 C C . TYR A 1 82 ? 7.819 -8.763 -4.011 1.00 84.75 82 TYR A C 1
ATOM 678 O O . TYR A 1 82 ? 8.820 -9.420 -4.303 1.00 84.75 82 TYR A O 1
ATOM 686 N N . THR A 1 83 ? 7.702 -8.124 -2.845 1.00 81.25 83 THR A N 1
ATOM 687 C CA . THR A 1 83 ? 8.758 -8.142 -1.830 1.00 81.25 83 THR A CA 1
ATOM 688 C C . THR A 1 83 ? 8.937 -9.534 -1.230 1.00 81.25 83 THR A C 1
ATOM 690 O O . THR A 1 83 ? 10.079 -9.973 -1.135 1.00 81.25 83 THR A O 1
ATOM 693 N N . LYS A 1 84 ? 7.860 -10.287 -0.950 1.00 80.44 84 LYS A N 1
ATOM 694 C CA . LYS A 1 84 ? 7.935 -11.699 -0.508 1.00 80.44 84 LYS A CA 1
ATOM 695 C C . LYS A 1 84 ? 8.681 -12.585 -1.507 1.00 80.44 84 LYS A C 1
ATOM 697 O O . LYS A 1 84 ? 9.535 -13.376 -1.118 1.00 80.44 84 LYS A O 1
ATOM 702 N N . LEU A 1 85 ? 8.374 -12.453 -2.801 1.00 71.81 85 LEU A N 1
ATOM 703 C CA . LEU A 1 85 ? 9.006 -13.256 -3.855 1.00 71.81 85 LEU A CA 1
ATOM 704 C C . LEU A 1 85 ? 10.511 -12.969 -3.982 1.00 71.81 85 LEU A C 1
ATOM 706 O O . LEU A 1 85 ? 11.265 -13.809 -4.466 1.00 71.81 85 LEU A O 1
ATOM 710 N N . ARG A 1 86 ? 10.938 -11.769 -3.584 1.00 69.31 86 ARG A N 1
ATOM 711 C CA . ARG A 1 86 ? 12.280 -11.236 -3.834 1.00 69.31 86 ARG A CA 1
ATOM 712 C C . ARG A 1 86 ? 13.113 -10.998 -2.585 1.00 69.31 86 ARG A C 1
ATOM 714 O O . ARG A 1 86 ? 14.272 -10.629 -2.698 1.00 69.31 86 ARG A O 1
ATOM 721 N N . GLU A 1 87 ? 12.577 -11.271 -1.405 1.00 62.81 87 GLU A N 1
ATOM 722 C CA . GLU A 1 87 ? 13.316 -11.212 -0.144 1.00 62.81 87 GLU A CA 1
ATOM 723 C C . GLU A 1 87 ? 14.474 -12.223 -0.094 1.00 62.81 87 GLU A C 1
ATOM 725 O O . GLU A 1 87 ? 15.488 -11.972 0.552 1.00 62.81 87 GLU A O 1
ATOM 730 N N . GLN A 1 88 ? 14.379 -13.313 -0.863 1.00 54.31 88 GLN A N 1
ATOM 731 C CA . GLN A 1 88 ? 15.477 -14.264 -1.075 1.00 54.31 88 GLN A CA 1
ATOM 732 C C . GLN A 1 88 ? 16.627 -13.679 -1.923 1.00 54.31 88 GLN A C 1
ATOM 734 O O . GLN A 1 88 ? 17.754 -14.165 -1.861 1.00 54.31 88 GLN A O 1
ATOM 739 N N . GLU A 1 89 ? 16.370 -12.606 -2.676 1.00 56.31 89 GLU A N 1
ATOM 740 C CA . GLU A 1 89 ? 17.335 -11.876 -3.498 1.00 56.31 89 GLU A CA 1
ATOM 741 C C . GLU A 1 89 ? 17.646 -10.531 -2.817 1.00 56.31 89 GLU A C 1
ATOM 743 O O . GLU A 1 89 ? 17.106 -9.481 -3.170 1.00 56.31 89 GLU A O 1
ATOM 748 N N . ALA A 1 90 ? 18.532 -10.546 -1.815 1.00 55.12 90 ALA A N 1
ATOM 749 C CA . ALA A 1 90 ? 18.909 -9.381 -0.994 1.00 55.12 90 ALA A CA 1
ATOM 750 C C . ALA A 1 90 ? 19.334 -8.111 -1.785 1.00 55.12 90 ALA A C 1
ATOM 752 O O . ALA A 1 90 ? 19.459 -7.029 -1.210 1.00 55.12 90 ALA A O 1
ATOM 753 N N . SER A 1 91 ? 19.535 -8.214 -3.102 1.00 61.38 91 SER A N 1
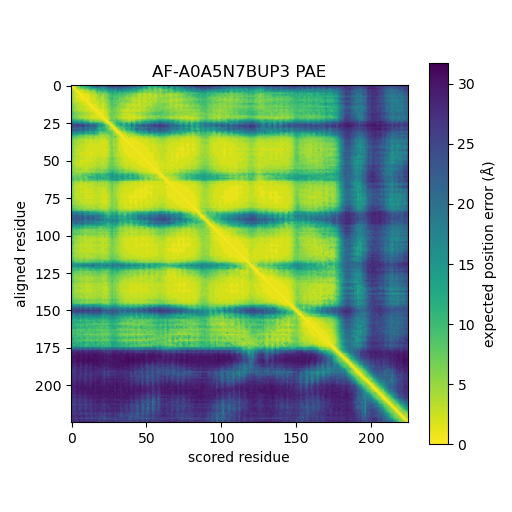ATOM 754 C CA . SER A 1 91 ? 19.883 -7.132 -4.027 1.00 61.38 91 SER A CA 1
ATOM 755 C C . SER A 1 91 ? 18.712 -6.232 -4.456 1.00 61.38 91 SER A C 1
ATOM 757 O O . SER A 1 91 ? 18.963 -5.148 -4.978 1.00 61.38 91 SER A O 1
ATOM 759 N N . ILE A 1 92 ? 17.450 -6.623 -4.234 1.00 61.00 92 ILE A N 1
ATOM 760 C CA . ILE A 1 92 ? 16.278 -5.911 -4.791 1.00 61.00 92 ILE A CA 1
ATOM 761 C C . ILE A 1 92 ? 15.827 -4.723 -3.934 1.00 61.00 92 ILE A C 1
ATOM 763 O O . ILE A 1 92 ? 15.233 -3.784 -4.457 1.00 61.00 92 ILE A O 1
ATOM 767 N N . ARG A 1 93 ? 16.140 -4.697 -2.633 1.00 63.91 93 ARG A N 1
ATOM 768 C CA . ARG A 1 93 ? 15.663 -3.620 -1.745 1.00 63.91 93 ARG A CA 1
ATOM 769 C C . ARG A 1 93 ? 16.176 -2.243 -2.188 1.00 63.91 93 ARG A C 1
ATOM 771 O O . ARG A 1 93 ? 15.376 -1.359 -2.456 1.00 63.91 93 ARG A O 1
ATOM 778 N N . LYS A 1 94 ? 17.491 -2.084 -2.363 1.00 67.12 94 LYS A N 1
ATOM 779 C CA . LYS A 1 94 ? 18.125 -0.778 -2.639 1.00 67.12 94 LYS A CA 1
ATOM 780 C C . LYS A 1 94 ? 17.624 -0.047 -3.900 1.00 67.12 94 LYS A C 1
ATOM 782 O O . LYS A 1 94 ? 17.309 1.132 -3.778 1.00 67.12 94 LYS A O 1
ATOM 787 N N . PRO A 1 95 ? 17.542 -0.670 -5.093 1.00 69.81 95 PRO A N 1
ATOM 788 C CA . PRO A 1 95 ? 17.150 0.056 -6.305 1.00 69.81 95 PRO A CA 1
ATOM 789 C C . PRO A 1 95 ? 15.658 0.414 -6.366 1.00 69.81 95 PRO A C 1
ATOM 791 O O . PRO A 1 95 ? 15.292 1.317 -7.115 1.00 69.81 95 PRO A O 1
ATOM 794 N N . TYR A 1 96 ? 14.800 -0.269 -5.598 1.00 74.56 96 TYR A N 1
ATOM 795 C CA . TYR A 1 96 ? 13.343 -0.141 -5.724 1.00 74.56 96 TYR A CA 1
ATOM 796 C C . TYR A 1 96 ? 12.647 0.446 -4.489 1.00 74.56 96 TYR A C 1
ATOM 798 O O . TYR A 1 96 ? 11.438 0.666 -4.544 1.00 74.56 96 TYR A O 1
ATOM 806 N N . THR A 1 97 ? 13.379 0.764 -3.409 1.00 77.94 97 THR A N 1
ATOM 807 C CA . THR A 1 97 ? 12.819 1.460 -2.235 1.00 77.94 97 THR A CA 1
ATOM 808 C C . THR A 1 97 ? 12.050 2.703 -2.622 1.00 77.94 97 THR A C 1
ATOM 810 O O . THR A 1 97 ? 10.894 2.806 -2.239 1.00 77.94 97 THR A O 1
ATOM 813 N N . TRP A 1 98 ? 12.627 3.585 -3.439 1.00 78.94 98 TRP A N 1
ATOM 814 C CA . TRP A 1 98 ? 11.952 4.821 -3.827 1.00 78.94 98 TRP A CA 1
ATOM 815 C C . TRP A 1 98 ? 10.597 4.554 -4.504 1.00 78.94 98 TRP A C 1
ATOM 817 O O . TRP A 1 98 ? 9.602 5.140 -4.089 1.00 78.94 98 TRP A O 1
ATOM 827 N N . ILE A 1 99 ? 10.524 3.614 -5.457 1.00 82.00 99 ILE A N 1
ATOM 828 C CA . ILE A 1 99 ? 9.272 3.232 -6.141 1.00 82.00 99 ILE A CA 1
ATOM 829 C C . ILE A 1 99 ? 8.231 2.786 -5.118 1.00 82.00 99 ILE A C 1
ATOM 831 O O . ILE A 1 99 ? 7.112 3.293 -5.104 1.00 82.00 99 ILE A O 1
ATOM 835 N N . PHE A 1 100 ? 8.590 1.863 -4.228 1.00 83.00 100 PHE A N 1
ATOM 836 C CA . PHE A 1 100 ? 7.631 1.356 -3.251 1.00 83.00 100 PHE A CA 1
ATOM 837 C C . PHE A 1 100 ? 7.227 2.423 -2.236 1.00 83.00 100 PHE A C 1
ATOM 839 O O . PHE A 1 100 ? 6.058 2.469 -1.868 1.00 83.00 100 PHE A O 1
ATOM 846 N N . SER A 1 101 ? 8.120 3.337 -1.855 1.00 82.69 101 SER A N 1
ATOM 847 C CA . SER A 1 101 ? 7.765 4.492 -1.028 1.00 82.69 101 SER A CA 1
ATOM 848 C C . SER A 1 101 ? 6.729 5.380 -1.719 1.00 82.69 101 SER A C 1
ATOM 850 O O . SER A 1 101 ? 5.729 5.722 -1.098 1.00 82.69 101 SER A O 1
ATOM 852 N N . PHE A 1 102 ? 6.914 5.713 -3.001 1.00 85.44 102 PHE A N 1
ATOM 853 C CA . PHE A 1 102 ? 5.995 6.603 -3.720 1.00 85.44 102 PHE A CA 1
ATOM 854 C C . PHE A 1 102 ? 4.585 6.028 -3.872 1.00 85.44 102 PHE A C 1
ATOM 856 O O . PHE A 1 102 ? 3.620 6.779 -3.753 1.00 85.44 102 PHE A O 1
ATOM 863 N N . TYR A 1 103 ? 4.444 4.720 -4.102 1.00 90.94 103 TYR A N 1
ATOM 864 C CA . TYR A 1 103 ? 3.128 4.112 -4.333 1.00 90.94 103 TYR A CA 1
ATOM 865 C C . TYR A 1 103 ? 2.512 3.494 -3.073 1.00 90.94 103 TYR A C 1
ATOM 867 O O . TYR A 1 103 ? 1.326 3.694 -2.803 1.00 90.94 103 TYR A O 1
ATOM 875 N N . ALA A 1 104 ? 3.292 2.748 -2.284 1.00 90.56 104 ALA A N 1
ATOM 876 C CA . ALA A 1 104 ? 2.763 1.992 -1.153 1.00 90.56 104 ALA A CA 1
ATOM 877 C C . ALA A 1 104 ? 2.458 2.880 0.054 1.00 90.56 104 ALA A C 1
ATOM 879 O O . ALA A 1 104 ? 1.454 2.636 0.714 1.00 90.56 104 ALA A O 1
ATOM 880 N N . VAL A 1 105 ? 3.260 3.918 0.330 1.00 88.50 105 VAL A N 1
ATOM 881 C CA . VAL A 1 105 ? 3.017 4.805 1.483 1.00 88.50 105 VAL A CA 1
ATOM 882 C C . VAL A 1 105 ? 1.680 5.543 1.355 1.00 88.50 105 VAL A C 1
ATOM 884 O O . VAL A 1 105 ? 0.888 5.467 2.295 1.00 88.50 105 VAL A O 1
ATOM 887 N N . PRO A 1 106 ? 1.342 6.197 0.223 1.00 89.06 106 PRO A N 1
ATOM 888 C CA . PRO A 1 106 ? 0.036 6.841 0.084 1.00 89.06 106 PRO A CA 1
ATOM 889 C C . PRO A 1 106 ? -1.134 5.855 0.167 1.00 89.06 106 PRO A C 1
ATOM 891 O O . PRO A 1 106 ? -2.145 6.163 0.798 1.00 89.06 106 PRO A O 1
ATOM 894 N N . ALA A 1 107 ? -1.001 4.668 -0.434 1.00 92.94 107 ALA A N 1
ATOM 895 C CA . ALA A 1 107 ? -2.033 3.633 -0.382 1.00 92.94 107 ALA A CA 1
ATOM 896 C C . ALA A 1 107 ? -2.244 3.113 1.048 1.00 92.94 107 ALA A C 1
ATOM 898 O O . ALA A 1 107 ? -3.375 3.047 1.533 1.00 92.94 107 ALA A O 1
ATOM 899 N N . ALA A 1 108 ? -1.154 2.805 1.749 1.00 91.81 108 ALA A N 1
ATOM 900 C CA . ALA A 1 108 ? -1.180 2.350 3.129 1.00 91.81 108 ALA A CA 1
ATOM 901 C C . ALA A 1 108 ? -1.724 3.423 4.072 1.00 91.81 108 ALA A C 1
ATOM 903 O O . ALA A 1 108 ? -2.534 3.101 4.932 1.00 91.81 108 ALA A O 1
ATOM 904 N N . GLY A 1 109 ? -1.378 4.696 3.862 1.00 89.38 109 GLY A N 1
ATOM 905 C CA . GLY A 1 109 ? -1.939 5.813 4.619 1.00 89.38 109 GLY A CA 1
ATOM 906 C C . GLY A 1 109 ? -3.462 5.896 4.499 1.00 89.38 109 GLY A C 1
ATOM 907 O O . GLY A 1 109 ? -4.149 5.995 5.511 1.00 89.38 109 GLY A O 1
ATOM 908 N N . VAL A 1 110 ? -4.006 5.779 3.280 1.00 91.38 110 VAL A N 1
ATOM 909 C CA . VAL A 1 110 ? -5.464 5.759 3.051 1.00 91.38 110 VAL A CA 1
ATOM 910 C C . VAL A 1 110 ? -6.131 4.617 3.822 1.00 91.38 110 VAL A C 1
ATOM 912 O O . VAL A 1 110 ? -7.106 4.847 4.537 1.00 91.38 110 VAL A O 1
ATOM 915 N N . VAL A 1 111 ? -5.592 3.401 3.713 1.00 91.88 111 VAL A N 1
ATOM 916 C CA . VAL A 1 111 ? -6.174 2.220 4.363 1.00 91.88 111 VAL A CA 1
ATOM 917 C C . VAL A 1 111 ? -6.015 2.269 5.883 1.00 91.88 111 VAL A C 1
ATOM 919 O O . VAL A 1 111 ? -6.969 1.969 6.592 1.00 91.88 111 VAL A O 1
ATOM 922 N N . ALA A 1 112 ? -4.852 2.669 6.397 1.00 90.12 112 ALA A N 1
ATOM 923 C CA . ALA A 1 112 ? -4.572 2.740 7.829 1.00 90.12 112 ALA A CA 1
ATOM 924 C C . ALA A 1 112 ? -5.439 3.796 8.527 1.00 90.12 112 ALA A C 1
ATOM 926 O O . ALA A 1 112 ? -6.007 3.522 9.583 1.00 90.12 112 ALA A O 1
ATOM 927 N N . THR A 1 113 ? -5.606 4.980 7.924 1.00 88.06 113 THR A N 1
ATOM 928 C CA . THR A 1 113 ? -6.487 6.020 8.472 1.00 88.06 113 THR A CA 1
ATOM 929 C C . THR A 1 113 ? -7.932 5.539 8.550 1.00 88.06 113 THR A C 1
ATOM 931 O O . THR A 1 113 ? -8.584 5.711 9.578 1.00 88.06 113 THR A O 1
ATOM 934 N N . GLU A 1 114 ? -8.437 4.911 7.490 1.00 89.25 114 GLU A N 1
ATOM 935 C CA . GLU A 1 114 ? -9.825 4.454 7.447 1.00 89.25 114 GLU A CA 1
ATOM 936 C C . GLU A 1 114 ? -10.061 3.227 8.344 1.00 89.25 114 GLU A C 1
ATOM 938 O O . GLU A 1 114 ? -11.096 3.128 9.009 1.00 89.25 114 GLU A O 1
ATOM 943 N N . LEU A 1 115 ? -9.066 2.339 8.450 1.00 88.62 115 LEU A 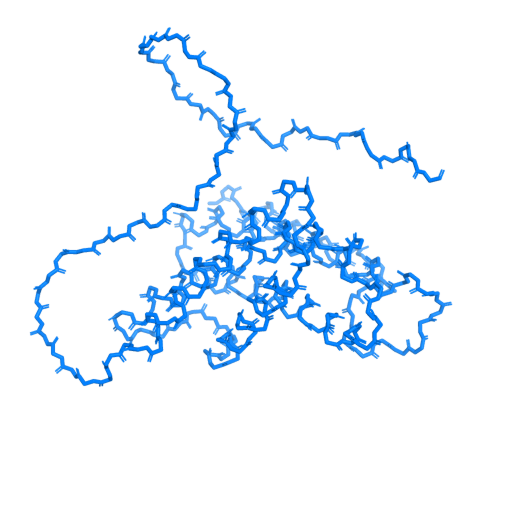N 1
ATOM 944 C CA . LEU A 1 115 ? -9.035 1.242 9.414 1.00 88.62 115 LEU A CA 1
ATOM 945 C C . LEU A 1 115 ? -9.145 1.763 10.847 1.00 88.62 115 LEU A C 1
ATOM 947 O O . LEU A 1 115 ? -10.001 1.297 11.601 1.00 88.62 115 LEU A O 1
ATOM 951 N N . HIS A 1 116 ? -8.326 2.747 11.210 1.00 84.75 116 HIS A N 1
ATOM 952 C CA . HIS A 1 116 ? -8.359 3.365 12.530 1.00 84.75 116 HIS A CA 1
ATOM 953 C C . HIS A 1 116 ? -9.706 4.058 12.792 1.00 84.75 116 HIS A C 1
ATOM 955 O O . HIS A 1 116 ? -10.364 3.781 13.798 1.00 84.75 116 HIS A O 1
ATOM 961 N N . ARG A 1 117 ? -10.196 4.853 11.829 1.00 84.88 117 ARG A N 1
ATOM 962 C CA . ARG A 1 117 ? -11.500 5.535 11.898 1.00 84.88 117 ARG A CA 1
ATOM 963 C C . ARG A 1 117 ? -12.666 4.571 12.121 1.00 84.88 117 ARG A C 1
ATOM 965 O O . ARG A 1 117 ? -13.615 4.934 12.806 1.00 84.88 117 ARG A O 1
ATOM 972 N N . CYS A 1 118 ? -12.619 3.370 11.545 1.00 84.88 118 CYS A N 1
ATOM 973 C CA . CYS A 1 118 ? -13.647 2.344 11.738 1.00 84.88 118 CYS A CA 1
ATOM 974 C C . CYS A 1 118 ? -13.477 1.567 13.052 1.00 84.88 118 CYS A C 1
ATOM 976 O O . CYS A 1 118 ? -14.455 1.052 13.584 1.00 84.88 118 CYS A O 1
ATOM 978 N N . THR A 1 119 ? -12.262 1.509 13.603 1.00 80.31 119 THR A N 1
ATOM 979 C CA . THR A 1 119 ? -11.977 0.811 14.867 1.00 80.31 119 THR A CA 1
ATOM 980 C C . THR A 1 119 ? -12.541 1.550 16.069 1.00 80.31 119 THR A C 1
ATOM 982 O O . THR A 1 119 ? -13.231 0.937 16.876 1.00 80.31 119 THR A O 1
ATOM 985 N N . LEU A 1 120 ? -12.321 2.866 16.150 1.00 69.50 120 LEU A N 1
ATOM 986 C CA . LEU A 1 120 ? -12.772 3.692 17.277 1.00 69.50 120 LEU A CA 1
ATOM 987 C C . LEU A 1 120 ? -14.284 3.571 17.584 1.00 69.50 120 LEU A C 1
ATOM 989 O O . LEU A 1 120 ? -14.632 3.418 18.755 1.00 69.50 120 LEU A O 1
ATOM 993 N N . PRO A 1 121 ? -15.194 3.614 16.588 1.00 76.12 121 PRO A N 1
ATOM 994 C CA . PRO A 1 121 ? -16.628 3.412 16.791 1.00 76.12 121 PRO A CA 1
ATOM 995 C C . PRO A 1 121 ? -17.086 1.950 16.622 1.00 76.12 121 PRO A C 1
ATOM 997 O O . PRO A 1 121 ? -18.290 1.708 16.620 1.00 76.12 121 PRO A O 1
ATOM 1000 N N . ASN A 1 122 ? -16.170 0.991 16.430 1.00 75.12 122 ASN A N 1
ATOM 1001 C CA . ASN A 1 122 ? -16.473 -0.411 16.107 1.00 75.12 122 ASN A CA 1
ATOM 1002 C C . ASN A 1 122 ? -17.434 -0.568 14.903 1.00 75.12 122 ASN A C 1
ATOM 1004 O O . ASN A 1 122 ? -18.429 -1.292 14.940 1.00 75.12 122 ASN A O 1
ATOM 1008 N N . VAL A 1 123 ? -17.148 0.170 13.829 1.00 82.75 123 VAL A N 1
ATOM 1009 C CA . VAL A 1 123 ? -17.918 0.176 12.578 1.00 82.75 123 VAL A CA 1
ATOM 1010 C C . VAL A 1 123 ? -17.266 -0.764 11.564 1.00 82.75 123 VAL A C 1
ATOM 1012 O O . VAL A 1 123 ? -16.047 -0.938 11.534 1.00 82.75 123 VAL A O 1
ATOM 1015 N N . LEU A 1 124 ? -18.084 -1.373 10.701 1.00 84.50 124 LEU A N 1
ATOM 1016 C CA . LEU A 1 124 ? -17.586 -2.196 9.603 1.00 84.50 124 LEU A CA 1
ATOM 1017 C C . LEU A 1 124 ? -16.761 -1.349 8.629 1.00 84.50 124 LEU A C 1
ATOM 1019 O O . LEU A 1 124 ? -17.223 -0.324 8.130 1.00 84.50 124 LEU A O 1
ATOM 1023 N N . LEU A 1 125 ? -15.546 -1.812 8.340 1.00 86.94 125 LEU A N 1
ATOM 1024 C CA . LEU A 1 125 ? -14.688 -1.198 7.338 1.00 86.94 125 LEU A CA 1
ATOM 1025 C C . LEU A 1 125 ? -15.319 -1.387 5.947 1.00 86.94 125 LEU A C 1
ATOM 1027 O O . LEU A 1 125 ? -15.582 -2.536 5.577 1.00 86.94 125 LEU A O 1
ATOM 1031 N N . PRO A 1 126 ? -15.532 -0.319 5.159 1.00 89.50 126 PRO A N 1
ATOM 1032 C CA . PRO A 1 126 ? -16.072 -0.426 3.810 1.00 89.50 126 PRO A CA 1
ATOM 1033 C C . PRO A 1 126 ? -14.967 -0.884 2.850 1.00 89.50 126 PRO A C 1
ATOM 1035 O O . PRO A 1 126 ? -14.527 -0.126 2.007 1.00 89.50 126 PRO A O 1
ATOM 1038 N N . CYS A 1 127 ? -14.443 -2.096 3.020 1.00 89.62 127 CYS A N 1
ATOM 1039 C CA . CYS A 1 127 ? -13.431 -2.687 2.146 1.00 89.62 127 CYS A CA 1
ATOM 1040 C C . CYS A 1 127 ? -13.783 -4.149 1.890 1.00 89.62 127 CYS A C 1
ATOM 1042 O O . CYS A 1 127 ? -14.151 -4.876 2.815 1.00 89.62 127 CYS A O 1
ATOM 1044 N N . SER A 1 128 ? -13.611 -4.605 0.650 1.00 92.25 128 SER A N 1
ATOM 1045 C CA . SER A 1 128 ? -13.816 -6.009 0.285 1.00 92.25 128 SER A CA 1
ATOM 1046 C C . SER A 1 128 ? -12.758 -6.924 0.917 1.00 92.25 128 SER A C 1
ATOM 1048 O O . SER A 1 128 ? -12.955 -8.134 1.050 1.00 92.25 128 SER A O 1
ATOM 1050 N N . THR A 1 129 ? -11.613 -6.362 1.316 1.00 91.50 129 THR A N 1
ATOM 1051 C CA . THR A 1 129 ? -10.544 -7.104 1.984 1.00 91.50 129 THR A CA 1
ATOM 1052 C C . THR A 1 129 ? -10.839 -7.267 3.480 1.00 91.50 129 THR A C 1
ATOM 1054 O O . THR A 1 129 ? -11.059 -6.275 4.174 1.00 91.50 129 THR A O 1
ATOM 1057 N N . PRO A 1 130 ? -10.758 -8.494 4.037 1.00 91.38 130 PRO A N 1
ATOM 1058 C CA . PRO A 1 130 ? -10.946 -8.708 5.466 1.00 91.38 130 PRO A CA 1
ATOM 1059 C C . PRO A 1 130 ? -9.953 -7.906 6.312 1.00 91.38 130 PRO A C 1
ATOM 1061 O O . PRO A 1 130 ? -8.748 -7.919 6.051 1.00 91.38 130 PRO A O 1
ATOM 1064 N N . ARG A 1 131 ? -10.444 -7.304 7.399 1.00 88.69 131 ARG A N 1
ATOM 1065 C CA . ARG A 1 131 ? -9.659 -6.504 8.355 1.00 88.69 131 ARG A CA 1
ATOM 1066 C C . ARG A 1 131 ? -8.347 -7.166 8.790 1.00 88.69 131 ARG A C 1
ATOM 1068 O O . ARG A 1 131 ? -7.300 -6.530 8.794 1.00 88.69 131 ARG A O 1
ATOM 1075 N N . CYS A 1 132 ? -8.377 -8.459 9.116 1.00 89.19 132 CYS A N 1
ATOM 1076 C CA . CYS A 1 132 ? -7.183 -9.192 9.546 1.00 89.19 132 CYS A CA 1
ATOM 1077 C C . CYS A 1 132 ? -6.115 -9.297 8.447 1.00 89.19 132 CYS A C 1
ATOM 1079 O O . CYS A 1 132 ? -4.925 -9.309 8.744 1.00 89.19 132 CYS A O 1
ATOM 1081 N N . LYS A 1 133 ? -6.524 -9.364 7.175 1.00 92.50 133 LYS A N 1
ATOM 1082 C CA . LYS A 1 133 ? -5.600 -9.358 6.042 1.00 92.50 133 LYS A CA 1
ATOM 1083 C C . LYS A 1 133 ? -5.001 -7.968 5.846 1.00 92.50 133 LYS A C 1
ATOM 1085 O O . LYS A 1 133 ? -3.802 -7.880 5.635 1.00 92.50 133 LYS A O 1
ATOM 1090 N N . ILE A 1 134 ? -5.801 -6.912 5.988 1.00 92.25 134 ILE A N 1
ATOM 1091 C CA . ILE A 1 134 ? -5.323 -5.524 5.922 1.00 92.25 134 ILE A CA 1
ATOM 1092 C C . ILE A 1 134 ? -4.225 -5.280 6.958 1.00 92.25 134 ILE A C 1
ATOM 1094 O O . ILE A 1 134 ? -3.133 -4.866 6.588 1.00 92.25 134 ILE A O 1
ATOM 1098 N N . ILE A 1 135 ? -4.486 -5.615 8.226 1.00 91.44 135 ILE A N 1
ATOM 1099 C CA . ILE A 1 135 ? -3.509 -5.468 9.316 1.00 91.44 135 ILE A CA 1
ATOM 1100 C C . ILE A 1 135 ? -2.206 -6.195 8.967 1.00 91.44 135 ILE A C 1
ATOM 1102 O O . ILE A 1 135 ? -1.141 -5.596 9.023 1.00 91.44 135 ILE A O 1
ATOM 1106 N N . ARG A 1 136 ? -2.285 -7.458 8.524 1.00 92.50 136 ARG A N 1
ATOM 1107 C CA . ARG A 1 136 ? -1.096 -8.247 8.156 1.00 92.50 136 ARG A CA 1
ATOM 1108 C C . ARG A 1 136 ? -0.288 -7.628 7.014 1.00 92.50 136 ARG A C 1
ATOM 1110 O O . ARG A 1 136 ? 0.936 -7.628 7.086 1.00 92.50 136 ARG A O 1
ATOM 1117 N N . GLU A 1 137 ? -0.944 -7.145 5.960 1.00 92.44 137 GLU A N 1
ATOM 1118 C CA . GLU A 1 137 ? -0.243 -6.541 4.818 1.00 92.44 137 GLU A CA 1
ATOM 1119 C C . GLU A 1 137 ? 0.386 -5.190 5.198 1.00 92.44 137 GLU A C 1
ATOM 1121 O O . GLU A 1 137 ? 1.510 -4.907 4.786 1.00 92.44 137 GLU A O 1
ATOM 1126 N N . LEU A 1 138 ? -0.282 -4.390 6.041 1.00 91.62 138 LEU A N 1
ATOM 1127 C CA . LEU A 1 138 ? 0.287 -3.153 6.588 1.00 91.62 138 LEU A CA 1
ATOM 1128 C C . LEU A 1 138 ? 1.502 -3.438 7.480 1.00 91.62 138 LEU A C 1
ATOM 1130 O O . LEU A 1 138 ? 2.542 -2.811 7.298 1.00 91.62 138 LEU A O 1
ATOM 1134 N N . SER A 1 139 ? 1.417 -4.421 8.382 1.00 90.69 139 SER A N 1
ATOM 1135 C CA . SER A 1 139 ? 2.556 -4.842 9.209 1.00 90.69 139 SER A CA 1
ATOM 1136 C C . SER A 1 139 ? 3.738 -5.321 8.363 1.00 90.69 139 SER A C 1
ATOM 1138 O O . SER A 1 139 ? 4.888 -5.051 8.701 1.00 90.69 139 SER A O 1
ATOM 1140 N N . LEU A 1 140 ? 3.480 -6.008 7.244 1.00 89.44 140 LEU A N 1
ATOM 1141 C CA . LEU A 1 140 ? 4.552 -6.427 6.346 1.00 89.44 140 LEU A CA 1
ATOM 1142 C C . LEU A 1 140 ? 5.211 -5.236 5.644 1.00 89.44 140 LEU A C 1
ATOM 1144 O O . LEU A 1 140 ? 6.433 -5.215 5.518 1.00 89.44 140 LEU A O 1
ATOM 1148 N N . LEU A 1 141 ? 4.428 -4.248 5.200 1.00 88.00 141 LEU A N 1
ATOM 1149 C CA . LEU A 1 141 ? 4.978 -3.018 4.627 1.00 88.00 141 LEU A CA 1
ATOM 1150 C C . LEU A 1 141 ? 5.836 -2.257 5.641 1.00 88.00 141 LEU A C 1
ATOM 1152 O O . LEU A 1 141 ? 6.946 -1.865 5.296 1.00 88.00 141 LEU A O 1
ATOM 1156 N N . VAL A 1 142 ? 5.357 -2.100 6.879 1.00 87.00 142 VAL A N 1
ATOM 1157 C CA . VAL A 1 142 ? 6.116 -1.508 7.997 1.00 87.00 142 VAL A CA 1
ATOM 1158 C C . VAL A 1 142 ? 7.456 -2.223 8.161 1.00 87.00 142 VAL A C 1
ATOM 1160 O O . VAL A 1 142 ? 8.504 -1.599 8.021 1.00 87.00 142 VAL A O 1
ATOM 1163 N N . SER A 1 143 ? 7.435 -3.547 8.331 1.00 86.06 143 SER A N 1
ATOM 1164 C CA . SER A 1 143 ? 8.656 -4.348 8.485 1.00 86.06 143 SER A CA 1
ATOM 1165 C C . SER A 1 143 ? 9.609 -4.206 7.292 1.00 86.06 143 SER A C 1
ATOM 1167 O O . SER A 1 143 ? 10.832 -4.158 7.452 1.00 86.06 143 SER A O 1
ATOM 1169 N N . TRP A 1 144 ? 9.062 -4.104 6.080 1.00 82.56 144 TRP A N 1
ATOM 1170 C CA . TRP A 1 144 ? 9.857 -3.918 4.875 1.00 82.56 144 TRP A CA 1
ATOM 1171 C C . TRP A 1 144 ? 10.553 -2.551 4.840 1.00 82.56 144 TRP A C 1
ATOM 1173 O O . TRP A 1 144 ? 11.739 -2.483 4.507 1.00 82.56 144 TRP A O 1
ATOM 1183 N N . PHE A 1 145 ? 9.841 -1.481 5.206 1.00 80.25 145 PHE A N 1
ATOM 1184 C CA . PHE A 1 145 ? 10.388 -0.125 5.264 1.00 80.25 145 PHE A CA 1
ATOM 1185 C C . PHE A 1 145 ? 11.393 0.058 6.408 1.00 80.25 145 PHE A C 1
ATOM 1187 O O . PHE A 1 145 ? 12.425 0.688 6.189 1.00 80.25 145 PHE A O 1
ATOM 1194 N N . GLU A 1 146 ? 11.172 -0.545 7.579 1.00 81.44 146 GLU A N 1
ATOM 1195 C CA . GLU A 1 146 ? 12.156 -0.574 8.678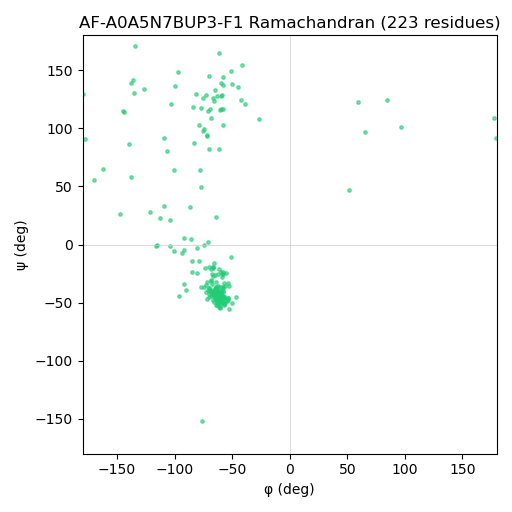 1.00 81.44 146 GLU A CA 1
ATOM 1196 C C . GLU A 1 146 ? 13.441 -1.301 8.281 1.00 81.44 146 GLU A C 1
ATOM 1198 O O . GLU A 1 146 ? 14.545 -0.920 8.666 1.00 81.44 146 GLU A O 1
ATOM 1203 N N . GLY A 1 147 ? 13.302 -2.350 7.469 1.00 74.81 147 GLY A N 1
ATOM 1204 C CA . GLY A 1 147 ? 14.421 -3.101 6.919 1.00 74.81 147 GLY A CA 1
ATOM 1205 C C . GLY A 1 147 ? 15.174 -2.385 5.792 1.00 74.81 147 GLY A C 1
ATOM 1206 O O . GLY A 1 147 ? 16.114 -2.974 5.242 1.00 74.81 147 GLY A O 1
ATOM 1207 N N . ALA A 1 148 ? 14.777 -1.170 5.398 1.00 67.81 148 ALA A N 1
ATOM 1208 C CA . ALA A 1 148 ? 15.538 -0.355 4.463 1.00 67.81 148 ALA A CA 1
ATOM 1209 C C . ALA A 1 148 ? 16.760 0.231 5.183 1.00 67.81 148 ALA A C 1
ATOM 1211 O O . ALA A 1 148 ? 16.648 0.874 6.222 1.00 67.81 148 ALA A O 1
ATOM 1212 N N . SER A 1 149 ? 17.960 0.015 4.635 1.00 61.12 149 SER A N 1
ATOM 1213 C CA . SER A 1 149 ? 19.168 0.630 5.195 1.00 61.12 149 SER A CA 1
ATOM 1214 C C . SER A 1 149 ? 19.024 2.157 5.200 1.00 61.12 149 SER A C 1
ATOM 1216 O O . SER A 1 149 ? 18.509 2.665 4.199 1.00 61.12 149 SER A O 1
ATOM 1218 N N . PRO A 1 150 ? 19.542 2.877 6.216 1.00 58.44 150 PRO A N 1
ATOM 1219 C CA . PRO A 1 150 ? 19.651 4.333 6.207 1.00 58.44 150 PRO A CA 1
ATOM 1220 C C . PRO A 1 150 ? 20.561 4.765 5.058 1.00 58.44 150 PRO A C 1
ATOM 1222 O O . PRO A 1 150 ? 21.767 4.953 5.198 1.00 58.44 150 PRO A O 1
ATOM 1225 N N . SER A 1 151 ? 19.986 4.842 3.865 1.00 55.41 151 SER A N 1
ATOM 1226 C CA . SER A 1 151 ? 20.589 5.517 2.737 1.00 55.41 151 SER A CA 1
ATOM 1227 C C . SER A 1 151 ? 20.559 7.003 3.050 1.00 55.41 151 SER A C 1
ATOM 1229 O O . SER A 1 151 ? 19.572 7.494 3.591 1.00 55.41 151 SER A O 1
ATOM 1231 N N . THR A 1 152 ? 21.581 7.737 2.631 1.00 52.38 152 THR A N 1
ATOM 1232 C CA . THR A 1 152 ? 21.639 9.210 2.636 1.00 52.38 152 THR A CA 1
ATOM 1233 C C . THR A 1 152 ? 20.600 9.859 1.701 1.00 52.38 152 THR A C 1
ATOM 1235 O O . THR A 1 152 ? 20.824 10.948 1.190 1.00 52.38 152 THR A O 1
ATOM 1238 N N . SER A 1 153 ? 19.514 9.152 1.390 1.00 63.03 153 SER A N 1
ATOM 1239 C CA . SER A 1 153 ? 18.479 9.532 0.444 1.00 63.03 153 SER A CA 1
ATOM 1240 C C . SER A 1 153 ? 17.283 10.099 1.195 1.00 63.03 153 SER A C 1
ATOM 1242 O O . SER A 1 153 ? 16.824 9.503 2.169 1.00 63.03 153 SER A O 1
ATOM 1244 N N . ASP A 1 154 ? 16.731 11.197 0.687 1.00 64.50 154 ASP A N 1
ATOM 1245 C CA . ASP A 1 154 ? 15.535 11.852 1.227 1.00 64.50 154 ASP A CA 1
ATOM 1246 C C . ASP A 1 154 ? 14.323 10.902 1.328 1.00 64.50 154 ASP A C 1
ATOM 1248 O O . ASP A 1 154 ? 13.456 11.078 2.183 1.00 64.50 154 ASP A O 1
ATOM 1252 N N . THR A 1 155 ? 14.277 9.832 0.520 1.00 66.19 155 THR A N 1
ATOM 1253 C CA . THR A 1 155 ? 13.207 8.821 0.585 1.00 66.19 155 THR A CA 1
ATOM 1254 C C . THR A 1 155 ? 13.242 7.996 1.869 1.00 66.19 155 THR A C 1
ATOM 1256 O O . THR A 1 155 ? 12.208 7.474 2.278 1.00 66.19 155 THR A O 1
ATOM 1259 N N . TYR A 1 156 ? 14.405 7.868 2.518 1.00 70.00 156 TYR A N 1
ATOM 1260 C CA . TYR A 1 156 ? 14.530 7.143 3.784 1.00 70.00 156 TYR A CA 1
ATOM 1261 C C . TYR A 1 156 ? 13.733 7.831 4.896 1.00 70.00 156 TYR A C 1
ATOM 1263 O O . TYR A 1 156 ? 12.990 7.166 5.612 1.00 70.00 156 TYR A O 1
ATOM 1271 N N . GLN A 1 157 ? 13.809 9.162 4.984 1.00 73.25 157 GLN A N 1
ATOM 1272 C CA . GLN A 1 157 ? 13.070 9.928 5.989 1.00 73.25 157 GLN A CA 1
ATOM 1273 C C . GLN A 1 157 ? 11.552 9.765 5.814 1.00 73.25 157 GLN A C 1
ATOM 1275 O O . GLN A 1 157 ? 10.841 9.523 6.786 1.00 73.25 157 GLN A O 1
ATOM 1280 N N . VAL A 1 158 ? 11.070 9.788 4.566 1.00 70.06 158 VAL A N 1
ATOM 1281 C CA . VAL A 1 158 ? 9.657 9.522 4.244 1.00 70.06 158 VAL A CA 1
ATOM 1282 C C . VAL A 1 158 ? 9.242 8.110 4.668 1.00 70.06 158 VAL A C 1
ATOM 1284 O O . VAL A 1 158 ? 8.152 7.932 5.206 1.00 70.06 158 VAL A O 1
ATOM 1287 N N . CYS A 1 159 ? 10.101 7.104 4.469 1.00 71.62 159 CYS A N 1
ATOM 1288 C CA . CYS A 1 159 ? 9.825 5.739 4.928 1.00 71.62 159 CYS A CA 1
ATOM 1289 C C . CYS A 1 159 ? 9.721 5.664 6.450 1.00 71.62 159 CYS A C 1
ATOM 1291 O O . CYS A 1 159 ? 8.803 5.022 6.948 1.00 71.62 159 CYS A O 1
ATOM 1293 N N . VAL A 1 160 ? 10.627 6.319 7.180 1.00 77.19 160 VAL A N 1
ATOM 1294 C CA . VAL A 1 160 ? 10.624 6.340 8.651 1.00 77.19 160 VAL A CA 1
ATOM 1295 C C . VAL A 1 160 ? 9.339 6.972 9.180 1.00 77.19 160 VAL A C 1
ATOM 1297 O O . VAL A 1 160 ? 8.655 6.366 10.000 1.00 77.19 160 VAL A O 1
ATOM 1300 N N 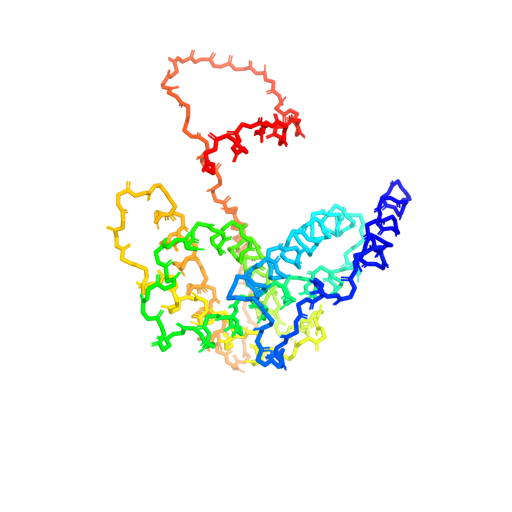. GLU A 1 161 ? 8.967 8.149 8.674 1.00 77.81 161 GLU A N 1
ATOM 1301 C CA . GLU A 1 161 ? 7.749 8.850 9.100 1.00 77.81 161 GLU A CA 1
ATOM 1302 C C . GLU A 1 161 ? 6.485 8.055 8.764 1.00 77.81 161 GLU A C 1
ATOM 1304 O O . GLU A 1 161 ? 5.594 7.910 9.602 1.00 77.81 161 GLU A O 1
ATOM 1309 N N . ALA A 1 162 ? 6.421 7.489 7.556 1.00 73.31 162 ALA A N 1
ATOM 1310 C CA . ALA A 1 162 ? 5.308 6.648 7.136 1.00 73.31 162 ALA A CA 1
ATOM 1311 C C . ALA A 1 162 ? 5.180 5.398 8.006 1.00 73.31 162 ALA A C 1
ATOM 1313 O O . ALA A 1 162 ? 4.081 5.050 8.430 1.00 73.31 162 ALA A O 1
ATOM 1314 N N . THR A 1 163 ? 6.303 4.737 8.282 1.00 79.69 163 THR A N 1
ATOM 1315 C CA . THR A 1 163 ? 6.370 3.556 9.144 1.00 79.69 163 THR A CA 1
ATOM 1316 C C . THR A 1 163 ? 5.877 3.901 10.538 1.00 79.69 163 THR A C 1
ATOM 1318 O O . THR A 1 163 ? 4.969 3.245 11.027 1.00 79.69 163 THR A O 1
ATOM 1321 N N . GLN A 1 164 ? 6.383 4.978 11.141 1.00 80.69 164 GLN A N 1
ATOM 1322 C CA . GLN A 1 164 ? 5.963 5.410 12.471 1.00 80.69 164 GLN A CA 1
ATOM 1323 C C . GLN A 1 164 ? 4.457 5.704 12.531 1.00 80.69 164 GLN A C 1
ATOM 1325 O O . GLN A 1 164 ? 3.783 5.273 13.465 1.00 80.69 164 GLN A O 1
ATOM 1330 N N . ALA A 1 165 ? 3.918 6.402 11.528 1.00 77.00 165 ALA A N 1
ATOM 1331 C CA . ALA A 1 165 ? 2.491 6.702 11.458 1.00 77.00 165 ALA A CA 1
ATOM 1332 C C . ALA A 1 165 ? 1.641 5.431 11.293 1.00 77.00 165 ALA A C 1
ATOM 1334 O O . ALA A 1 165 ? 0.627 5.276 11.969 1.00 77.00 165 ALA A O 1
ATOM 1335 N N . MET A 1 166 ? 2.055 4.510 10.418 1.00 79.88 166 MET A N 1
ATOM 1336 C CA . MET A 1 166 ? 1.365 3.233 10.224 1.00 79.88 166 MET A CA 1
ATOM 1337 C C . MET A 1 166 ? 1.417 2.366 11.481 1.00 79.88 166 MET A C 1
ATOM 1339 O O . MET A 1 166 ? 0.388 1.817 11.859 1.00 79.88 166 MET A O 1
ATOM 1343 N N . THR A 1 167 ? 2.572 2.273 12.141 1.00 83.19 167 THR A N 1
ATOM 1344 C CA . THR A 1 167 ? 2.742 1.524 13.390 1.00 83.19 167 THR A CA 1
ATOM 1345 C C . THR A 1 167 ? 1.858 2.096 14.492 1.00 83.19 167 THR A C 1
ATOM 1347 O O . THR A 1 167 ? 1.082 1.341 15.056 1.00 83.19 167 THR A O 1
ATOM 1350 N N . SER A 1 168 ? 1.847 3.419 14.707 1.00 80.62 168 SER A N 1
ATOM 1351 C CA . SER A 1 168 ? 0.955 4.053 15.699 1.00 80.62 168 SER A CA 1
ATOM 1352 C C . SER A 1 168 ? -0.514 3.719 15.440 1.00 80.62 168 SER A C 1
ATOM 1354 O O . SER A 1 168 ? -1.231 3.313 16.346 1.00 80.62 168 SER A O 1
ATOM 1356 N N . LEU A 1 169 ? -0.960 3.826 14.182 1.00 79.94 169 LEU A N 1
ATOM 1357 C CA . LEU A 1 169 ? -2.341 3.514 13.814 1.00 79.94 169 LEU A CA 1
ATOM 1358 C C . LEU A 1 169 ? -2.671 2.033 14.009 1.00 79.94 169 LEU A C 1
ATOM 1360 O O . LEU A 1 169 ? -3.792 1.708 14.398 1.00 79.94 169 LEU A O 1
ATOM 1364 N N . LEU A 1 170 ? -1.732 1.135 13.708 1.00 82.12 170 LEU A N 1
ATOM 1365 C CA . LEU A 1 170 ? -1.901 -0.298 13.927 1.00 82.12 170 LEU A CA 1
ATOM 1366 C C . LEU A 1 170 ? -1.944 -0.629 15.419 1.00 82.12 170 LEU A C 1
ATOM 1368 O O . LEU A 1 170 ? -2.835 -1.370 15.821 1.00 82.12 170 LEU A O 1
ATOM 1372 N N . ASP A 1 171 ? -1.053 -0.054 16.220 1.00 84.50 171 ASP A N 1
ATOM 1373 C CA . ASP A 1 171 ? -0.997 -0.249 17.669 1.00 84.50 171 ASP A CA 1
ATOM 1374 C C . ASP A 1 171 ? -2.290 0.253 18.320 1.00 84.50 171 ASP A C 1
ATOM 1376 O O . ASP A 1 171 ? -2.976 -0.517 18.981 1.00 84.50 171 ASP A O 1
ATOM 1380 N N . GLU A 1 172 ? -2.735 1.476 18.012 1.00 81.44 172 GLU A N 1
ATOM 1381 C CA . GLU A 1 172 ? -4.023 2.017 18.480 1.00 81.44 172 GLU A CA 1
ATOM 1382 C C . GLU A 1 172 ? -5.214 1.138 18.061 1.00 81.44 172 GLU A C 1
ATOM 1384 O O . GLU A 1 172 ? -6.183 0.963 18.800 1.00 81.44 172 GLU A O 1
ATOM 1389 N N . THR A 1 173 ? -5.140 0.554 16.863 1.00 79.50 173 THR A N 1
ATOM 1390 C CA . THR A 1 173 ? -6.167 -0.341 16.321 1.00 79.50 173 THR A CA 1
ATOM 1391 C C . THR A 1 173 ? -6.194 -1.705 17.022 1.00 79.50 173 THR A C 1
ATOM 1393 O O . THR A 1 173 ? -7.257 -2.332 17.089 1.00 79.50 173 THR A O 1
ATOM 1396 N N . LEU A 1 174 ? -5.041 -2.196 17.480 1.00 82.69 174 LEU A N 1
ATOM 1397 C CA . LEU A 1 174 ? -4.867 -3.507 18.111 1.00 82.69 174 LEU A CA 1
ATOM 1398 C C . LEU A 1 174 ? -5.062 -3.452 19.629 1.00 82.69 174 LEU A C 1
ATOM 1400 O O . LEU A 1 174 ? -5.683 -4.358 20.182 1.00 82.69 174 LEU A O 1
ATOM 1404 N N . ASP A 1 175 ? -4.586 -2.387 20.271 1.00 82.81 175 ASP A N 1
ATOM 1405 C CA . ASP A 1 175 ? -4.690 -2.143 21.712 1.00 82.81 175 ASP A CA 1
ATOM 1406 C C . ASP A 1 175 ? -6.058 -1.574 22.121 1.00 82.81 175 ASP A C 1
ATOM 1408 O O . ASP A 1 175 ? -6.324 -1.394 23.312 1.00 82.81 175 ASP A O 1
ATOM 1412 N N . TYR A 1 176 ? -6.952 -1.303 21.159 1.00 71.75 176 TYR A N 1
ATOM 1413 C CA . TYR A 1 176 ? -8.310 -0.845 21.444 1.00 71.75 176 TYR A CA 1
ATOM 1414 C C . TYR A 1 176 ? -9.048 -1.867 22.335 1.00 71.75 176 TYR A C 1
ATOM 1416 O O . TYR A 1 176 ? -9.282 -3.004 21.904 1.00 71.75 176 TYR A O 1
ATOM 1424 N N . PRO A 1 177 ? -9.443 -1.494 23.570 1.00 62.59 177 PRO A N 1
ATOM 1425 C CA . PRO A 1 177 ? -10.077 -2.419 24.495 1.00 62.59 177 PRO A CA 1
ATOM 1426 C C . PRO A 1 177 ? -11.440 -2.852 23.947 1.00 62.59 177 PRO A C 1
ATOM 1428 O O . PRO A 1 177 ? -12.317 -2.035 23.683 1.00 62.59 177 PRO A O 1
ATOM 1431 N N . LEU A 1 178 ? -11.630 -4.164 23.798 1.00 55.66 178 LEU A N 1
ATOM 1432 C CA . LEU A 1 178 ? -12.874 -4.773 23.309 1.00 55.66 178 LEU A CA 1
ATOM 1433 C C . LEU A 1 178 ? -14.051 -4.686 24.303 1.00 55.66 178 LEU A C 1
ATOM 1435 O O . LEU A 1 178 ? -15.139 -5.164 23.985 1.00 55.66 178 LEU A O 1
ATOM 1439 N N . ASP A 1 179 ? -13.868 -4.054 25.465 1.00 45.84 179 ASP A N 1
ATOM 1440 C CA . ASP A 1 179 ? -14.895 -3.938 26.499 1.00 45.84 179 ASP A CA 1
ATOM 1441 C C . ASP A 1 179 ? -15.533 -2.546 26.522 1.00 45.84 179 ASP A C 1
ATOM 1443 O O . ASP A 1 179 ? -14.880 -1.517 26.692 1.00 45.84 179 ASP A O 1
ATOM 1447 N N . GLY A 1 180 ? -16.853 -2.534 26.326 1.00 51.78 180 GLY A N 1
ATOM 1448 C CA . GLY A 1 180 ? -17.652 -1.331 26.172 1.00 51.78 180 GLY A CA 1
ATOM 1449 C C . GLY A 1 180 ? -17.581 -0.388 27.368 1.00 51.78 180 GLY A C 1
ATOM 1450 O O . GLY A 1 180 ? -17.924 -0.751 28.492 1.00 51.78 180 GLY A O 1
ATOM 1451 N N . GLN A 1 181 ? -17.268 0.878 27.101 1.00 39.75 181 GLN A N 1
ATOM 1452 C CA . GLN A 1 181 ? -17.623 1.948 28.017 1.00 39.75 181 GLN A CA 1
ATOM 1453 C C . GLN A 1 181 ? -18.011 3.218 27.261 1.00 39.75 181 GLN A C 1
ATOM 1455 O O . GLN A 1 181 ? -17.217 3.868 26.586 1.00 39.75 181 GLN A O 1
ATOM 1460 N N . ILE A 1 182 ? -19.291 3.556 27.405 1.00 47.75 182 ILE A N 1
ATOM 1461 C CA . ILE A 1 182 ? -19.846 4.880 27.157 1.00 47.75 182 ILE A CA 1
ATOM 1462 C C . ILE A 1 182 ? -19.097 5.852 28.069 1.00 47.75 182 ILE A C 1
ATOM 1464 O O . ILE A 1 182 ? -19.419 5.934 29.250 1.00 47.75 182 ILE A O 1
ATOM 1468 N N . THR A 1 183 ? -18.150 6.620 27.541 1.00 36.03 183 THR A N 1
ATOM 1469 C CA . THR A 1 183 ? -17.764 7.896 28.151 1.00 36.03 183 THR A CA 1
ATOM 1470 C C . THR A 1 183 ? -17.407 8.906 27.071 1.00 36.03 183 THR A C 1
ATOM 1472 O O . THR A 1 183 ? -16.445 8.743 26.327 1.00 36.03 183 THR A O 1
ATOM 1475 N N . ASN A 1 184 ? -18.233 9.950 27.009 1.00 41.88 184 ASN A N 1
ATOM 1476 C CA . ASN A 1 184 ? -18.075 11.161 26.212 1.00 41.88 184 ASN A CA 1
ATOM 1477 C C . ASN A 1 184 ? -16.653 11.735 26.295 1.00 41.88 184 ASN A C 1
ATOM 1479 O O . ASN A 1 184 ? -16.129 11.909 27.393 1.00 41.88 184 ASN A O 1
ATOM 1483 N N . GLY A 1 185 ? -16.083 12.143 25.161 1.00 35.50 185 GLY A N 1
ATOM 1484 C CA . GLY A 1 185 ? -14.802 12.845 25.166 1.00 35.50 185 GLY A CA 1
ATOM 1485 C C . GLY A 1 185 ? -14.294 13.211 23.781 1.00 35.50 185 GLY A C 1
ATOM 1486 O O . GLY A 1 185 ? -13.606 12.436 23.138 1.00 35.50 185 GLY A O 1
ATOM 1487 N N . ASN A 1 186 ? -14.656 14.413 23.349 1.00 44.19 186 ASN A N 1
ATOM 1488 C CA . ASN A 1 186 ? -14.195 15.142 22.171 1.00 44.19 186 ASN A CA 1
ATOM 1489 C C . ASN A 1 186 ? -12.679 14.995 21.888 1.00 44.19 186 ASN A C 1
ATOM 1491 O O . ASN A 1 186 ? -11.860 15.402 22.709 1.00 44.19 186 ASN A O 1
ATOM 1495 N N . GLY A 1 187 ? -12.313 14.481 20.709 1.00 37.28 187 GLY A N 1
ATOM 1496 C CA . GLY A 1 187 ? -10.915 14.285 20.314 1.00 37.28 187 GLY A CA 1
ATOM 1497 C C . GLY A 1 187 ? -10.750 13.915 18.841 1.00 37.28 187 GLY A C 1
ATOM 1498 O O . GLY A 1 187 ? -10.182 12.880 18.518 1.00 37.28 187 GLY A O 1
ATOM 1499 N N . GLY A 1 188 ? -11.283 14.735 17.931 1.00 31.12 188 GLY A N 1
ATOM 1500 C CA . GLY A 1 188 ? -11.045 14.582 16.494 1.00 31.12 188 GLY A CA 1
ATOM 1501 C C . GLY A 1 188 ? -9.604 14.945 16.129 1.00 31.12 188 GLY A C 1
ATOM 1502 O O . GLY A 1 188 ? -9.346 16.066 15.695 1.00 31.12 188 GLY A O 1
ATOM 1503 N N . ALA A 1 189 ? -8.667 14.012 16.300 1.00 32.69 189 ALA A N 1
ATOM 1504 C CA . ALA A 1 189 ? -7.317 14.142 15.766 1.00 32.69 189 ALA A CA 1
ATOM 1505 C C . ALA A 1 189 ? -7.367 13.964 14.241 1.00 32.69 189 ALA A C 1
ATOM 1507 O O . ALA A 1 189 ? -7.351 12.859 13.702 1.00 32.69 189 ALA A O 1
ATOM 1508 N N . ARG A 1 190 ? -7.472 15.085 13.529 1.00 30.56 190 ARG A N 1
ATOM 1509 C CA . ARG A 1 190 ? -7.265 15.153 12.084 1.00 30.56 190 ARG A CA 1
ATOM 1510 C C . ARG A 1 190 ? -5.764 14.996 11.828 1.00 30.56 190 ARG A C 1
ATOM 1512 O O . ARG A 1 190 ? -5.022 15.969 11.909 1.00 30.56 190 ARG A O 1
ATOM 1519 N N . ILE A 1 191 ? -5.320 13.765 11.575 1.00 40.41 191 ILE A N 1
ATOM 1520 C CA . ILE A 1 191 ? -3.931 13.480 11.199 1.00 40.41 191 ILE A CA 1
ATOM 1521 C C . ILE A 1 191 ? -3.749 13.907 9.740 1.00 40.41 191 ILE A C 1
ATOM 1523 O O . ILE A 1 191 ? -4.139 13.210 8.805 1.00 40.41 191 ILE A O 1
ATOM 1527 N N . GLU A 1 192 ? -3.204 15.104 9.546 1.00 32.38 192 GLU A N 1
ATOM 1528 C CA . GLU A 1 192 ? -2.662 15.528 8.260 1.00 32.38 192 GLU A CA 1
ATOM 1529 C C . GLU A 1 192 ? -1.300 14.860 8.075 1.00 32.38 192 GLU A C 1
ATOM 1531 O O . GLU A 1 192 ? -0.380 15.090 8.856 1.00 32.38 192 GLU A O 1
ATOM 1536 N N . PHE A 1 193 ? -1.170 14.022 7.043 1.00 33.72 193 PHE A N 1
ATOM 1537 C CA . PHE A 1 193 ? 0.132 13.541 6.586 1.00 33.72 193 PHE A CA 1
ATOM 1538 C C . PHE A 1 193 ? 0.972 14.763 6.183 1.00 33.72 193 PHE A C 1
ATOM 1540 O O . PHE A 1 193 ? 0.571 15.484 5.261 1.00 33.72 193 PHE A O 1
ATOM 1547 N N . PRO A 1 194 ? 2.101 15.048 6.853 1.00 28.59 194 PRO A N 1
ATOM 1548 C CA . PRO A 1 194 ? 2.882 16.231 6.552 1.00 28.59 194 PRO A CA 1
ATOM 1549 C C . PRO A 1 194 ? 3.628 16.017 5.233 1.00 28.59 194 PRO A C 1
ATOM 1551 O O . PRO A 1 194 ? 4.692 15.415 5.195 1.00 28.59 194 PRO A O 1
ATOM 1554 N N . ILE A 1 195 ? 3.103 16.557 4.133 1.00 33.16 195 ILE A N 1
ATOM 1555 C CA . ILE A 1 195 ? 3.937 16.831 2.959 1.00 33.16 195 ILE A CA 1
ATOM 1556 C C . ILE A 1 195 ? 4.609 18.181 3.211 1.00 33.16 195 ILE A C 1
ATOM 1558 O O . ILE A 1 195 ? 4.080 19.236 2.862 1.00 33.16 195 ILE A O 1
ATOM 1562 N N . ARG A 1 196 ? 5.768 18.170 3.881 1.00 29.08 196 ARG A N 1
ATOM 1563 C CA . ARG A 1 196 ? 6.627 19.358 3.957 1.00 29.08 196 ARG A CA 1
ATOM 1564 C C . ARG A 1 196 ? 7.407 19.491 2.652 1.00 29.08 196 ARG A C 1
ATOM 1566 O O . ARG A 1 196 ? 8.416 18.826 2.449 1.00 29.08 196 ARG A O 1
ATOM 1573 N N . TYR A 1 197 ? 6.966 20.407 1.795 1.00 31.73 197 TYR A N 1
ATOM 1574 C CA . TYR A 1 197 ? 7.843 21.014 0.800 1.00 31.73 197 TYR A CA 1
ATOM 1575 C C . TYR A 1 197 ? 8.819 21.941 1.532 1.00 31.73 197 TYR A C 1
ATOM 1577 O O . TYR A 1 197 ? 8.412 22.931 2.140 1.00 31.73 197 TYR A O 1
ATOM 1585 N N . SER A 1 198 ? 10.110 21.617 1.501 1.00 29.12 198 SER A N 1
ATOM 1586 C CA . SER A 1 198 ? 11.154 22.524 1.974 1.00 29.12 198 SER A CA 1
ATOM 1587 C C . SER A 1 198 ? 11.252 23.725 1.031 1.00 29.12 198 SER A C 1
ATOM 1589 O O . SER A 1 198 ? 11.726 23.610 -0.100 1.00 29.12 198 SER A O 1
ATOM 1591 N N . HIS A 1 199 ? 10.823 24.896 1.497 1.00 31.38 199 HIS A N 1
ATOM 1592 C CA . HIS A 1 199 ? 11.217 26.179 0.921 1.00 31.38 199 HIS A CA 1
ATOM 1593 C C . HIS A 1 199 ? 11.770 27.087 2.018 1.00 31.38 199 HIS A C 1
ATOM 1595 O O . HIS A 1 199 ? 11.239 27.138 3.127 1.00 31.38 199 HIS A O 1
ATOM 1601 N N . GLY A 1 200 ? 12.904 27.716 1.704 1.00 29.19 200 GLY A N 1
ATOM 1602 C CA . GLY A 1 200 ? 13.735 28.493 2.617 1.00 29.19 200 GLY A CA 1
ATOM 1603 C C . GLY A 1 200 ? 13.048 29.709 3.247 1.00 29.19 200 GLY A C 1
ATOM 1604 O O . GLY A 1 200 ? 11.983 30.152 2.828 1.00 29.19 200 GLY A O 1
ATOM 1605 N N . SER A 1 201 ? 13.703 30.206 4.296 1.00 30.23 201 SER A N 1
ATOM 1606 C CA . SER A 1 201 ? 13.279 31.223 5.264 1.00 30.23 201 SER A CA 1
ATOM 1607 C C . SER A 1 201 ? 12.742 32.552 4.686 1.00 30.23 201 SER A C 1
ATOM 1609 O O . SER A 1 201 ? 13.176 32.992 3.629 1.00 30.23 201 SER A O 1
ATOM 1611 N N . GLY A 1 202 ? 11.813 33.175 5.440 1.00 26.31 202 GLY A N 1
ATOM 1612 C CA . GLY A 1 202 ? 10.887 34.275 5.064 1.00 26.31 202 GLY A CA 1
ATOM 1613 C C . GLY A 1 202 ? 11.457 35.714 4.962 1.00 26.31 202 GLY A C 1
ATOM 1614 O O . GLY A 1 202 ? 12.652 35.832 4.703 1.00 26.31 202 GLY A O 1
ATOM 1615 N N . PRO A 1 203 ? 10.678 36.819 5.184 1.00 36.97 203 PRO A N 1
ATOM 1616 C CA . PRO A 1 203 ? 9.396 36.922 5.918 1.00 36.97 203 PRO A CA 1
ATOM 1617 C C . PRO A 1 203 ? 8.232 37.743 5.271 1.00 36.97 203 PRO A C 1
ATOM 1619 O O . PRO A 1 203 ? 8.426 38.540 4.362 1.00 36.97 203 PRO A O 1
ATOM 1622 N N . ASN A 1 204 ? 7.056 37.622 5.920 1.00 25.33 204 ASN A N 1
ATOM 1623 C CA . ASN A 1 204 ? 5.935 38.581 6.099 1.00 25.33 204 ASN A CA 1
ATOM 1624 C C . ASN A 1 204 ? 4.670 38.583 5.185 1.00 25.33 204 ASN A C 1
ATOM 1626 O O . ASN A 1 204 ? 4.648 39.174 4.116 1.00 25.33 204 ASN A O 1
ATOM 1630 N N . ILE A 1 205 ? 3.606 37.987 5.757 1.00 32.72 205 ILE A N 1
ATOM 1631 C CA . ILE A 1 205 ? 2.197 38.422 5.950 1.00 32.72 205 ILE A CA 1
ATOM 1632 C C . ILE A 1 205 ? 1.281 38.784 4.748 1.00 32.72 205 ILE A C 1
ATOM 1634 O O . ILE A 1 205 ? 1.465 39.775 4.054 1.00 32.72 205 ILE A O 1
ATOM 1638 N N . GLN A 1 206 ? 0.161 38.037 4.734 1.00 28.36 206 GLN A N 1
ATOM 1639 C CA . GLN A 1 206 ? -1.174 38.267 4.152 1.00 28.36 206 GLN A CA 1
ATOM 1640 C C . GLN A 1 206 ? -1.405 37.928 2.665 1.00 28.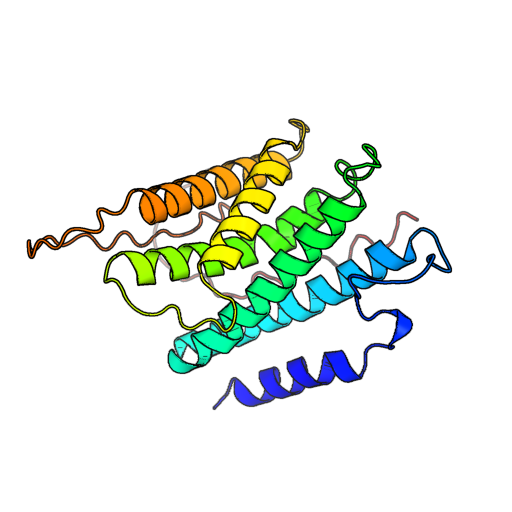36 206 GLN A C 1
ATOM 1642 O O . GLN A 1 206 ? -0.778 38.467 1.768 1.00 28.36 206 GLN A O 1
ATOM 1647 N N . GLU A 1 207 ? -2.420 37.077 2.453 1.00 32.16 207 GLU A N 1
ATOM 1648 C CA . GLU A 1 207 ? -3.120 36.792 1.188 1.00 32.16 207 GLU A CA 1
ATOM 1649 C C . GLU A 1 207 ? -2.340 36.114 0.048 1.00 32.16 207 GLU A C 1
ATOM 1651 O O . GLU A 1 207 ? -1.799 36.753 -0.846 1.00 32.16 207 GLU A O 1
ATOM 1656 N N . LYS A 1 208 ? -2.478 34.787 -0.044 1.00 23.41 208 LYS A N 1
ATOM 1657 C CA . LYS A 1 208 ? -3.264 34.155 -1.122 1.00 23.41 208 LYS A CA 1
ATOM 1658 C C . LYS A 1 208 ? -3.252 32.636 -0.976 1.00 23.41 208 LYS A C 1
ATOM 1660 O O . LYS A 1 208 ? -2.210 32.006 -0.856 1.00 23.41 208 LYS A O 1
ATOM 1665 N N . LEU A 1 209 ? -4.452 32.073 -1.026 1.00 33.69 209 LEU A N 1
ATOM 1666 C CA . LEU A 1 209 ? -4.757 30.658 -1.209 1.00 33.69 209 LEU A CA 1
ATOM 1667 C C . LEU A 1 209 ? -3.843 30.024 -2.289 1.00 33.69 209 LEU A C 1
ATOM 1669 O O . LEU A 1 209 ? -3.857 30.522 -3.419 1.00 33.69 209 LEU A O 1
ATOM 1673 N N . PRO A 1 210 ? -3.091 28.937 -2.028 1.00 25.89 210 PRO A N 1
ATOM 1674 C CA . PRO A 1 210 ? -2.433 28.219 -3.106 1.00 25.89 210 PRO A CA 1
ATOM 1675 C C . PRO A 1 210 ? -3.403 27.222 -3.749 1.00 25.89 210 PRO A C 1
ATOM 1677 O O . PRO A 1 210 ? -3.912 26.294 -3.123 1.00 25.89 210 PRO A O 1
ATOM 1680 N N . SER A 1 211 ? -3.640 27.477 -5.032 1.00 26.83 211 SER A N 1
ATOM 1681 C CA . SER A 1 211 ? -4.224 26.599 -6.041 1.00 26.83 211 SER A CA 1
ATOM 1682 C C . SER A 1 211 ? -3.537 25.226 -6.073 1.00 26.83 211 SER A C 1
ATOM 1684 O O . SER A 1 211 ? -2.310 25.141 -6.042 1.00 26.83 211 SER A O 1
ATOM 1686 N N . VAL A 1 212 ? -4.326 24.154 -6.195 1.00 34.69 212 VAL A N 1
ATOM 1687 C CA . VAL A 1 212 ? -3.886 22.748 -6.327 1.00 34.69 212 VAL A CA 1
ATOM 1688 C C . VAL A 1 212 ? -3.400 22.469 -7.763 1.00 34.69 212 VAL A C 1
ATOM 1690 O O . VAL A 1 212 ? -3.818 21.519 -8.410 1.00 34.69 212 VAL A O 1
ATOM 1693 N N . ALA A 1 213 ? -2.526 23.333 -8.282 1.00 28.44 213 ALA A N 1
ATOM 1694 C CA . ALA A 1 213 ? -1.939 23.247 -9.624 1.00 28.44 213 ALA A CA 1
ATOM 1695 C C . ALA A 1 213 ? -0.477 22.747 -9.603 1.00 28.44 213 ALA A C 1
ATOM 1697 O O . ALA A 1 213 ? 0.284 23.002 -10.525 1.00 28.44 213 ALA A O 1
ATOM 1698 N N . GLY A 1 214 ? -0.054 22.068 -8.532 1.00 30.34 214 GLY A N 1
ATOM 1699 C CA . GLY A 1 214 ? 1.355 21.757 -8.259 1.00 30.34 214 GLY A CA 1
ATOM 1700 C C . GLY A 1 214 ? 1.764 20.290 -8.407 1.00 30.34 214 GLY A C 1
ATOM 1701 O O . GLY A 1 214 ? 2.613 19.845 -7.643 1.00 30.34 214 GLY A O 1
ATOM 1702 N N . PHE A 1 215 ? 1.164 19.527 -9.326 1.00 29.58 215 PHE A N 1
ATOM 1703 C CA . PHE A 1 215 ? 1.656 18.183 -9.687 1.00 29.58 215 PHE A CA 1
ATOM 1704 C C . PHE A 1 215 ? 2.002 18.070 -11.181 1.00 29.58 215 PHE A C 1
ATOM 1706 O O . PHE A 1 215 ? 1.948 16.995 -11.767 1.00 29.58 215 PHE A O 1
ATOM 1713 N N . GLU A 1 216 ? 2.373 19.196 -11.793 1.00 35.72 216 GLU A N 1
ATOM 1714 C CA . GLU A 1 216 ? 2.967 19.262 -13.126 1.00 35.72 216 GLU A CA 1
ATOM 1715 C C . GLU A 1 216 ? 4.446 19.642 -12.971 1.00 35.72 216 GLU A C 1
ATOM 1717 O O . GLU A 1 216 ? 4.788 20.812 -12.833 1.00 35.72 216 GLU A O 1
ATOM 1722 N N . ALA A 1 217 ? 5.310 18.628 -12.881 1.00 28.92 217 ALA A N 1
ATOM 1723 C CA . ALA A 1 217 ? 6.710 18.664 -13.314 1.00 28.92 217 ALA A CA 1
ATOM 1724 C C . ALA A 1 217 ? 7.380 17.327 -12.974 1.00 28.92 217 ALA A C 1
ATOM 1726 O O . ALA A 1 217 ? 7.668 17.062 -11.806 1.00 28.92 217 ALA A O 1
ATOM 1727 N N . ARG A 1 218 ? 7.680 16.520 -14.002 1.00 32.88 218 ARG A N 1
ATOM 1728 C CA . ARG A 1 218 ? 9.044 16.028 -14.277 1.00 32.88 218 ARG A CA 1
ATOM 1729 C C . ARG A 1 218 ? 9.086 15.168 -15.546 1.00 32.88 218 ARG A C 1
ATOM 1731 O O . ARG A 1 218 ? 8.963 13.952 -15.501 1.00 32.88 218 ARG A O 1
ATOM 1738 N N . GLU A 1 219 ? 9.332 15.853 -16.658 1.00 31.08 219 GLU A N 1
ATOM 1739 C CA . GLU A 1 219 ? 9.703 15.333 -17.988 1.00 31.08 219 GLU A CA 1
ATOM 1740 C C . GLU A 1 219 ? 11.234 15.127 -18.128 1.00 31.08 219 GLU A C 1
ATOM 1742 O O . GLU A 1 219 ? 11.800 15.298 -19.196 1.00 31.08 219 GLU A O 1
ATOM 1747 N N . GLU A 1 220 ? 11.965 14.771 -17.065 1.00 33.03 220 GLU A N 1
ATOM 1748 C CA . GLU A 1 220 ? 13.438 14.681 -17.146 1.00 33.03 220 GLU A CA 1
ATOM 1749 C C . GLU A 1 220 ? 14.019 13.454 -16.434 1.00 33.03 220 GLU A C 1
ATOM 1751 O O . GLU A 1 220 ? 14.831 13.617 -15.538 1.00 33.03 220 GLU A O 1
ATOM 1756 N N . PHE A 1 221 ? 13.632 12.219 -16.784 1.00 30.88 221 PHE A N 1
ATOM 1757 C CA . PHE A 1 221 ? 14.400 11.028 -16.348 1.00 30.88 221 PHE A CA 1
ATOM 1758 C C . PHE A 1 221 ? 14.400 9.845 -17.337 1.00 30.88 221 PHE A C 1
ATOM 1760 O O . PHE A 1 221 ? 14.612 8.703 -16.935 1.00 30.88 221 PHE A O 1
ATOM 1767 N N . LEU A 1 222 ? 14.217 10.099 -18.640 1.00 31.66 222 LEU A N 1
ATOM 1768 C CA . LEU A 1 222 ? 14.452 9.082 -19.681 1.00 31.66 222 LEU A CA 1
ATOM 1769 C C . LEU A 1 222 ? 15.863 9.116 -20.296 1.00 31.66 222 LEU A C 1
ATOM 1771 O O . LEU A 1 222 ? 16.231 8.164 -20.976 1.00 31.66 222 LEU A O 1
ATOM 1775 N N . ASP A 1 223 ? 16.689 10.114 -19.976 1.00 26.64 223 ASP A N 1
ATOM 1776 C CA . ASP A 1 223 ? 18.085 10.186 -20.431 1.00 26.64 223 ASP A CA 1
ATOM 1777 C C . ASP A 1 223 ? 19.070 9.727 -19.344 1.00 26.64 223 ASP A C 1
ATOM 1779 O O . ASP A 1 223 ? 19.882 10.505 -18.853 1.00 26.64 223 ASP A O 1
ATOM 1783 N N . MET A 1 224 ? 19.004 8.450 -18.952 1.00 29.31 224 MET A N 1
ATOM 1784 C CA . MET A 1 224 ? 20.204 7.721 -18.507 1.00 29.31 224 MET A CA 1
ATOM 1785 C C . MET A 1 224 ? 19.987 6.201 -18.530 1.00 29.31 224 MET A C 1
ATOM 1787 O O . MET A 1 224 ? 19.967 5.535 -17.492 1.00 29.31 224 MET A O 1
ATOM 1791 N N . ALA A 1 225 ? 19.797 5.667 -19.737 1.00 32.41 225 ALA A N 1
ATOM 1792 C CA . ALA A 1 225 ? 19.973 4.249 -20.047 1.00 32.41 225 ALA A CA 1
ATOM 1793 C C . ALA A 1 225 ? 21.321 4.028 -20.745 1.00 32.41 225 ALA A C 1
ATOM 1795 O O . ALA A 1 225 ? 21.710 4.903 -21.552 1.00 32.41 225 ALA A O 1
#

Radius of gyration: 19.48 Å; Cα contacts (8 Å, |Δi|>4): 162; chains: 1; bounding box: 43×57×51 Å

pLDDT: mean 71.34, std 22.23, range [23.41, 95.88]

Solvent-accessible surface area (backbone atoms only — not comparable to full-atom values): 14010 Å² total; per-residue (Å²): 121,87,62,54,62,64,45,54,52,54,61,53,50,60,79,71,50,60,73,93,42,56,64,57,98,76,68,63,87,65,98,43,95,62,52,65,59,53,11,41,52,54,45,42,54,52,35,50,54,47,36,56,52,36,55,59,45,34,75,81,37,65,85,51,41,32,60,32,40,43,36,23,48,50,42,45,51,52,53,54,53,52,47,65,75,36,63,87,45,80,76,54,57,77,86,43,45,59,62,49,49,69,54,34,47,60,26,48,50,57,46,45,52,51,50,33,64,21,48,80,75,72,44,83,65,63,41,88,64,56,67,72,55,52,55,53,55,50,53,49,51,36,55,53,48,70,68,49,73,90,52,101,45,77,61,45,59,54,38,52,54,48,33,53,52,50,49,53,40,48,48,57,54,68,70,52,74,91,68,88,74,96,71,91,75,95,75,88,79,79,82,72,81,82,81,77,79,90,72,82,85,87,88,86,88,83,90,77,87,81,72,96,75,81,87,80,84,82,97,78,81,82,89,81,124

Organism: Petromyces alliaceus (NCBI:txid209559)

Foldseek 3Di:
DVLVVVLVVLVVVVVVDPPLLQADLDDDPNPDPCSNVSSLLVLLVSLQSNLVSLVVVCVVPVLSLQVNLQSLVSNLVSVLSVCVVCVVPVPPLPVCLLVCLVRNLVSLVSNLVQLLVCQVVVHDRSYPDDSVVNLVSLVSLLVSLVPRPPDPDPSNVSSVLSSVVSVVSSCSSVVVDPDDDDDDDDDPPPDDPDPDDDDDDDDDDDDDDDDPPPPDDDPPDPPDD

Mean predicted aligned error: 13.38 Å